Protein AF-A0A368X951-F1 (afdb_monomer_lite)

InterPro domains:
  IPR048567 Cyanobacterial TRADD-N associated 2, transmembrane domain [PF20712] (135-201)

Foldseek 3Di:
DDPVVVVLVVVLLVLLQVLLVPVVSLVVLLVVLVVLLVVLVVCCPPCVVVDDPVRVVVSVVSNVVSVSSNLSSQLNVDPDRDDPPLPLVVVLVVLVVVLVVLVVVLVPDDDDPLSNVLSVLVNVLSVLVNLLSVLVSLLSVLSSLLSVLLVQLVVLLVVLVVCVVVVHDVVSSVVSNVSSVVSNVSSVVSVVSNVVSVVVNVVSVVVSVVSVVVSVVSD

Radius of gyration: 24.67 Å; chains: 1; bounding box: 56×32×77 Å

Structure (mmCIF, N/CA/C/O backbone):
data_AF-A0A368X951-F1
#
_entry.id   AF-A0A368X951-F1
#
loop_
_atom_site.group_PDB
_atom_site.id
_atom_site.type_symbol
_atom_site.label_atom_id
_atom_site.label_alt_id
_atom_site.label_comp_id
_atom_site.label_asym_id
_atom_site.label_entity_id
_atom_site.label_seq_id
_atom_site.pdbx_PDB_ins_code
_atom_site.Cartn_x
_atom_site.Cartn_y
_atom_site.Cartn_z
_atom_site.occupancy
_atom_site.B_iso_or_equiv
_atom_site.auth_seq_id
_atom_site.auth_comp_id
_atom_site.auth_asym_id
_atom_site.auth_atom_id
_atom_site.pdbx_PDB_model_num
ATOM 1 N N . MET A 1 1 ? 12.706 14.375 9.434 1.00 54.00 1 MET A N 1
ATOM 2 C CA . MET A 1 1 ? 11.887 13.753 8.371 1.00 54.00 1 MET A CA 1
ATOM 3 C C . MET A 1 1 ? 11.692 14.808 7.288 1.00 54.00 1 MET A C 1
ATOM 5 O O . MET A 1 1 ? 11.388 15.937 7.643 1.00 54.00 1 MET A O 1
ATOM 9 N N . ASN A 1 2 ? 12.033 14.524 6.027 1.00 71.19 2 ASN A N 1
ATOM 10 C CA . ASN A 1 2 ? 12.186 15.552 4.984 1.00 71.19 2 ASN A CA 1
ATOM 11 C C . ASN A 1 2 ? 10.829 16.157 4.577 1.00 71.19 2 ASN A C 1
ATOM 13 O O . ASN A 1 2 ? 9.937 15.418 4.169 1.00 71.19 2 ASN A O 1
ATOM 17 N N . LEU A 1 3 ? 10.697 17.488 4.614 1.00 74.12 3 LEU A N 1
ATOM 18 C CA . LEU A 1 3 ? 9.472 18.232 4.254 1.00 74.12 3 LEU A CA 1
ATOM 19 C C . LEU A 1 3 ? 8.936 17.858 2.853 1.00 74.12 3 LEU A C 1
ATOM 21 O O . LEU A 1 3 ? 7.732 17.801 2.606 1.00 74.12 3 LEU A O 1
ATOM 25 N N . PHE A 1 4 ? 9.856 17.546 1.938 1.00 74.81 4 PHE A N 1
ATOM 26 C CA . PHE A 1 4 ? 9.564 17.103 0.576 1.00 74.81 4 PHE A CA 1
ATOM 27 C C . PHE A 1 4 ? 8.891 15.720 0.521 1.00 74.81 4 PHE A C 1
ATOM 29 O O . PHE A 1 4 ? 7.960 15.513 -0.252 1.00 74.81 4 PHE A O 1
ATOM 36 N N . TYR A 1 5 ? 9.311 14.788 1.381 1.00 77.50 5 TYR A N 1
ATOM 37 C CA . TYR A 1 5 ? 8.741 13.440 1.454 1.00 77.50 5 TYR A CA 1
ATOM 38 C C . TYR A 1 5 ? 7.299 13.464 1.972 1.00 77.50 5 TYR A C 1
ATOM 40 O O . TYR A 1 5 ? 6.424 12.834 1.380 1.00 77.50 5 TYR A O 1
ATOM 48 N N . GLU A 1 6 ? 7.027 14.247 3.021 1.00 79.19 6 GLU A N 1
ATOM 49 C CA . GLU A 1 6 ? 5.660 14.427 3.528 1.00 79.19 6 GLU A CA 1
ATOM 50 C C . GLU A 1 6 ? 4.745 15.093 2.493 1.00 79.19 6 GLU A C 1
ATOM 52 O O . GLU A 1 6 ? 3.580 14.720 2.373 1.00 79.19 6 GLU A O 1
ATOM 57 N N . SER A 1 7 ? 5.282 16.018 1.691 1.00 80.69 7 SER A N 1
ATOM 58 C CA . SER A 1 7 ? 4.526 16.689 0.629 1.00 80.69 7 SER A CA 1
ATOM 59 C C . SER A 1 7 ? 4.133 15.736 -0.508 1.00 80.69 7 SER A C 1
ATOM 61 O O . SER A 1 7 ? 2.980 15.746 -0.938 1.00 80.69 7 SER A O 1
ATOM 63 N N . ILE A 1 8 ? 5.056 14.882 -0.976 1.00 82.19 8 ILE A N 1
ATOM 64 C CA . ILE A 1 8 ? 4.773 13.877 -2.022 1.00 82.19 8 ILE A CA 1
ATOM 65 C C . ILE A 1 8 ? 3.729 12.878 -1.536 1.00 82.19 8 ILE A C 1
ATOM 67 O O . ILE A 1 8 ? 2.754 12.596 -2.234 1.00 82.19 8 ILE A O 1
ATOM 71 N N . LEU A 1 9 ? 3.922 12.357 -0.328 1.00 80.50 9 LEU A N 1
ATOM 72 C CA . LEU A 1 9 ? 2.984 11.430 0.275 1.00 80.50 9 LEU A CA 1
ATOM 73 C C . LEU A 1 9 ? 1.600 12.088 0.428 1.00 80.50 9 LEU A C 1
ATOM 75 O O . LEU A 1 9 ? 0.607 11.526 -0.036 1.00 80.50 9 LEU A O 1
ATOM 79 N N . GLY A 1 10 ? 1.518 13.303 0.977 1.00 81.81 10 GLY A N 1
ATOM 80 C CA . GLY A 1 10 ? 0.253 14.036 1.105 1.00 81.81 10 GLY A CA 1
ATOM 81 C C . GLY A 1 10 ? -0.473 14.241 -0.233 1.00 81.81 10 GLY A C 1
ATOM 82 O O . GLY A 1 10 ? -1.697 14.112 -0.304 1.00 81.81 10 GLY A O 1
ATOM 83 N N . LEU A 1 11 ? 0.271 14.480 -1.317 1.00 84.25 11 LEU A N 1
ATOM 84 C CA . LEU A 1 11 ? -0.263 14.535 -2.683 1.00 84.25 11 LEU A CA 1
ATOM 85 C C . LEU A 1 11 ? -0.853 13.193 -3.134 1.00 84.25 11 LEU A C 1
ATOM 87 O O . LEU A 1 11 ? -1.979 13.160 -3.637 1.00 84.25 11 LEU A O 1
ATOM 91 N N . ILE A 1 12 ? -0.125 12.091 -2.926 1.00 85.38 12 ILE A N 1
ATOM 92 C CA . ILE A 1 12 ? -0.581 10.734 -3.263 1.00 85.38 12 ILE A CA 1
ATOM 93 C C . ILE A 1 12 ? -1.875 10.402 -2.516 1.00 85.38 12 ILE A C 1
ATOM 95 O O . ILE A 1 12 ? -2.806 9.872 -3.125 1.00 85.38 12 ILE A O 1
ATOM 99 N N . GLU A 1 13 ? -1.950 10.739 -1.227 1.00 84.81 13 GLU A N 1
ATOM 100 C CA . GLU A 1 13 ? -3.132 10.543 -0.388 1.00 84.81 13 GLU A CA 1
ATOM 101 C C . GLU A 1 13 ? -4.340 11.325 -0.910 1.00 84.81 13 GLU A C 1
ATOM 103 O O . GLU A 1 13 ? -5.424 10.757 -1.080 1.00 84.81 13 GLU A O 1
ATOM 108 N N . LEU A 1 14 ? -4.162 12.616 -1.201 1.00 85.69 14 LEU A N 1
ATOM 109 C CA . LEU A 1 14 ? -5.234 13.473 -1.703 1.00 85.69 14 LEU A CA 1
ATOM 110 C C . LEU A 1 14 ? -5.774 12.940 -3.035 1.00 85.69 14 LEU A C 1
ATOM 112 O O . LEU A 1 14 ? -6.991 12.809 -3.209 1.00 85.69 14 LEU A O 1
ATOM 116 N N . LEU A 1 15 ? -4.878 12.579 -3.958 1.00 86.81 15 LEU A N 1
ATOM 117 C CA . LEU A 1 15 ? -5.240 12.004 -5.251 1.00 86.81 15 LEU A CA 1
ATOM 118 C C . LEU A 1 15 ? -5.953 10.659 -5.094 1.00 86.81 15 LEU A C 1
ATOM 120 O O . LEU A 1 15 ? -7.030 10.484 -5.665 1.00 86.81 15 LEU A O 1
ATOM 124 N N . ALA A 1 16 ? -5.419 9.741 -4.285 1.00 86.50 16 ALA A N 1
ATOM 125 C CA . ALA A 1 16 ? -6.021 8.430 -4.048 1.00 86.50 16 ALA A CA 1
ATOM 126 C C . ALA A 1 16 ? -7.437 8.557 -3.460 1.00 86.50 16 ALA A C 1
ATOM 128 O O . ALA A 1 16 ? -8.386 7.942 -3.952 1.00 86.50 16 ALA A O 1
ATOM 129 N N . ASN A 1 17 ? -7.620 9.429 -2.465 1.00 86.69 17 ASN A N 1
ATOM 130 C CA . ASN A 1 17 ? -8.923 9.664 -1.846 1.00 86.69 17 ASN A CA 1
ATOM 131 C C . ASN A 1 17 ? -9.918 10.346 -2.799 1.00 86.69 17 ASN A C 1
ATOM 133 O O . ASN A 1 17 ? -11.115 10.047 -2.760 1.00 86.69 17 ASN A O 1
ATOM 137 N N . LYS A 1 18 ? -9.452 11.228 -3.695 1.00 86.75 18 LYS A N 1
ATOM 138 C CA . LYS A 1 18 ? -10.294 11.829 -4.742 1.00 86.75 18 LYS A CA 1
ATOM 139 C C . LYS A 1 18 ? -10.708 10.794 -5.794 1.00 86.75 18 LYS A C 1
ATOM 141 O O . LYS A 1 18 ? -11.872 10.772 -6.192 1.00 86.75 18 LYS A O 1
ATOM 146 N N . LEU A 1 19 ? -9.789 9.917 -6.200 1.00 87.56 19 LEU A N 1
ATOM 147 C CA . LEU A 1 19 ? -10.030 8.839 -7.165 1.00 87.56 19 LEU A CA 1
ATOM 148 C C . LEU A 1 19 ? -10.997 7.785 -6.629 1.00 87.56 19 LEU A C 1
ATOM 150 O O . LEU A 1 19 ? -11.870 7.323 -7.365 1.00 87.56 19 LEU A O 1
ATOM 154 N N . ARG A 1 20 ? -10.899 7.458 -5.336 1.00 85.62 20 ARG A N 1
ATOM 155 C CA . ARG A 1 20 ? -11.771 6.485 -4.663 1.00 85.62 20 ARG A CA 1
ATOM 156 C C . ARG A 1 20 ? -13.257 6.826 -4.803 1.00 85.62 20 ARG A C 1
ATOM 158 O O . ARG A 1 20 ? -14.067 5.917 -4.951 1.00 85.62 20 ARG A O 1
ATOM 165 N N . LYS A 1 21 ? -13.619 8.116 -4.828 1.00 86.44 21 LYS A N 1
ATOM 166 C CA . LYS A 1 21 ? -15.017 8.567 -4.975 1.00 86.44 21 LYS A CA 1
ATOM 167 C C . LYS A 1 21 ? -15.649 8.163 -6.313 1.00 86.44 21 LYS A C 1
ATOM 169 O O . LYS A 1 21 ? -16.858 7.984 -6.372 1.00 86.44 21 LYS A O 1
ATOM 174 N N . ASN A 1 22 ? -14.854 8.003 -7.377 1.00 87.62 22 ASN A N 1
ATOM 175 C CA . ASN A 1 22 ? -15.348 7.774 -8.736 1.00 87.62 22 ASN A CA 1
ATOM 176 C C . ASN A 1 22 ? -14.705 6.536 -9.382 1.00 87.62 22 ASN A C 1
ATOM 178 O O . ASN A 1 22 ? -13.669 6.631 -10.042 1.00 87.62 22 ASN A O 1
ATOM 182 N N . LYS A 1 23 ? -15.376 5.377 -9.292 1.00 84.38 23 LYS A N 1
ATOM 183 C CA . LYS A 1 23 ? -14.884 4.084 -9.819 1.00 84.38 23 LYS A CA 1
ATOM 184 C C . LYS A 1 23 ? -14.460 4.135 -11.296 1.00 84.38 23 LYS A C 1
ATOM 186 O O . LYS A 1 23 ? -13.422 3.580 -11.645 1.00 84.38 23 LYS A O 1
ATOM 191 N N . LYS A 1 24 ? -15.235 4.811 -12.158 1.00 84.81 24 LYS A N 1
ATOM 192 C CA . LYS A 1 24 ? -14.915 4.954 -13.594 1.00 84.81 24 LYS A CA 1
ATOM 193 C C . LYS A 1 24 ? -13.633 5.762 -13.817 1.00 84.81 24 LYS A C 1
ATOM 195 O O . LYS A 1 24 ? -12.783 5.349 -14.594 1.00 84.81 24 LYS A O 1
ATOM 200 N N . VAL A 1 25 ? -13.482 6.875 -13.097 1.00 86.81 25 VAL A N 1
ATOM 201 C CA . VAL A 1 25 ? -12.311 7.761 -13.191 1.00 86.81 25 VAL A CA 1
ATOM 202 C C . VAL A 1 25 ? -11.056 7.052 -12.679 1.00 86.81 25 VAL A C 1
ATOM 204 O O . VAL A 1 25 ? -10.023 7.123 -13.332 1.00 86.81 25 VAL A O 1
ATOM 207 N N . ARG A 1 26 ? -11.159 6.291 -11.579 1.00 88.00 26 ARG A N 1
ATOM 208 C CA . ARG A 1 26 ? -10.064 5.457 -11.057 1.00 88.00 26 ARG A CA 1
ATOM 209 C C . ARG A 1 26 ? -9.554 4.460 -12.099 1.00 88.00 26 ARG A C 1
ATOM 211 O O . ARG A 1 26 ? -8.366 4.436 -12.398 1.00 88.00 26 ARG A O 1
ATOM 218 N N . ILE A 1 27 ? -10.454 3.661 -12.676 1.00 84.75 27 ILE A N 1
ATOM 219 C CA . ILE A 1 27 ? -10.082 2.652 -13.682 1.00 84.75 27 ILE A CA 1
ATOM 220 C C . ILE A 1 27 ? -9.518 3.323 -14.939 1.00 84.75 27 ILE A C 1
ATOM 222 O O . ILE A 1 27 ? -8.503 2.872 -15.459 1.00 84.75 27 ILE A O 1
ATOM 226 N N . SER A 1 28 ? -10.128 4.424 -15.392 1.00 85.50 28 SER A N 1
ATOM 227 C CA . SER A 1 28 ? -9.620 5.190 -16.533 1.00 85.50 28 SER A CA 1
ATOM 228 C C . SER A 1 28 ? -8.196 5.677 -16.285 1.00 85.50 28 SER A C 1
ATOM 230 O O . SER A 1 28 ? -7.344 5.478 -17.142 1.00 85.50 28 SER A O 1
ATOM 232 N N . ILE A 1 29 ? -7.928 6.261 -15.112 1.00 89.62 29 ILE A N 1
ATOM 233 C CA . ILE A 1 29 ? -6.600 6.774 -14.767 1.00 89.62 29 ILE A CA 1
ATOM 234 C C . ILE A 1 29 ? -5.577 5.648 -14.670 1.00 89.62 29 ILE A C 1
ATOM 236 O O . ILE A 1 29 ? -4.483 5.813 -15.194 1.00 89.62 29 ILE A O 1
ATOM 240 N N . LEU A 1 30 ? -5.948 4.500 -14.090 1.00 87.06 30 LEU A N 1
ATOM 241 C CA . LEU A 1 30 ? -5.081 3.321 -14.014 1.00 87.06 30 LEU A CA 1
ATOM 242 C C . LEU A 1 30 ? -4.638 2.856 -15.407 1.00 87.06 30 LEU A C 1
ATOM 244 O O . LEU A 1 30 ? -3.451 2.639 -15.641 1.00 87.06 30 LEU A O 1
ATOM 248 N N . LEU A 1 31 ? -5.587 2.735 -16.339 1.00 85.31 31 LEU A N 1
ATOM 249 C CA . LEU A 1 31 ? -5.284 2.318 -17.707 1.00 85.31 31 LEU A CA 1
ATOM 250 C C . LEU A 1 31 ? -4.421 3.358 -18.421 1.00 85.31 31 LEU A C 1
ATOM 252 O O . LEU A 1 31 ? -3.407 2.998 -19.013 1.00 85.31 31 LEU A O 1
ATOM 256 N N . THR A 1 32 ? -4.773 4.644 -18.324 1.00 87.50 32 THR A N 1
ATOM 257 C CA . THR A 1 32 ? -3.991 5.705 -18.971 1.00 87.50 32 THR A CA 1
ATOM 258 C C . THR A 1 32 ? -2.574 5.799 -18.416 1.00 87.50 32 THR A C 1
ATOM 260 O O . THR A 1 32 ? -1.643 5.939 -19.199 1.00 87.50 32 THR A O 1
ATOM 263 N N . SER A 1 33 ? -2.380 5.665 -17.097 1.00 88.19 33 SER A N 1
ATOM 264 C CA . SER A 1 33 ? -1.046 5.723 -16.491 1.00 88.19 33 SER A CA 1
ATOM 265 C C . SER A 1 33 ? -0.187 4.522 -16.880 1.00 88.19 33 SER A C 1
ATOM 267 O O . SER A 1 33 ? 0.991 4.699 -17.169 1.00 88.19 33 SER A O 1
ATOM 269 N N . SER A 1 34 ? -0.763 3.314 -16.948 1.00 84.44 34 SER A N 1
ATOM 270 C CA . SER A 1 34 ? -0.022 2.130 -17.409 1.00 84.44 34 SER A CA 1
ATOM 271 C C . SER A 1 34 ? 0.375 2.236 -18.881 1.00 84.44 34 SER A C 1
ATOM 273 O O . SER A 1 34 ? 1.493 1.877 -19.236 1.00 84.44 34 SER A O 1
ATOM 275 N N . ILE A 1 35 ? -0.520 2.748 -19.734 1.00 85.69 35 ILE A N 1
ATOM 276 C CA . ILE A 1 35 ? -0.232 2.954 -21.159 1.00 85.69 35 ILE A CA 1
ATOM 277 C C . ILE A 1 35 ? 0.880 3.993 -21.333 1.00 85.69 35 ILE A C 1
ATOM 279 O O . ILE A 1 35 ? 1.823 3.740 -22.076 1.00 85.69 35 ILE A O 1
ATOM 283 N N . LEU A 1 36 ? 0.799 5.128 -20.631 1.00 87.38 36 LEU A N 1
ATOM 284 C CA . LEU A 1 36 ? 1.823 6.175 -20.695 1.00 87.38 36 LEU A CA 1
ATOM 285 C C . LEU A 1 36 ? 3.195 5.655 -20.261 1.00 87.38 36 LEU A C 1
ATOM 287 O O . LEU A 1 36 ? 4.151 5.823 -21.005 1.00 87.38 36 LEU A O 1
ATOM 291 N N . LEU A 1 37 ? 3.280 4.934 -19.137 1.00 85.44 37 LEU A N 1
ATOM 292 C CA . LEU A 1 37 ? 4.546 4.342 -18.686 1.00 85.44 37 LEU A CA 1
ATOM 293 C C . LEU A 1 37 ? 5.133 3.359 -19.704 1.00 85.44 37 LEU A C 1
ATOM 295 O O . LEU A 1 37 ? 6.347 3.318 -19.894 1.00 85.44 37 LEU A O 1
ATOM 299 N N . PHE A 1 38 ? 4.282 2.577 -20.369 1.00 80.94 38 PHE A N 1
ATOM 300 C CA . PHE A 1 38 ? 4.723 1.649 -21.405 1.00 80.94 38 PHE A CA 1
ATOM 301 C C . PHE A 1 38 ? 5.259 2.383 -22.643 1.00 80.94 38 PHE A C 1
ATOM 303 O O . PHE A 1 38 ? 6.319 2.029 -23.155 1.00 80.94 38 PHE A O 1
ATOM 310 N N . PHE A 1 39 ? 4.569 3.432 -23.099 1.00 82.88 39 PHE A N 1
ATOM 311 C CA . PHE A 1 39 ? 5.038 4.262 -24.211 1.00 82.88 39 PHE A CA 1
ATOM 312 C C . PHE A 1 39 ? 6.320 5.026 -23.871 1.00 82.88 39 PHE A C 1
ATOM 314 O O . PHE A 1 39 ? 7.235 5.039 -24.690 1.00 82.88 39 PHE A O 1
ATOM 321 N N . ASP A 1 40 ? 6.420 5.604 -22.672 1.00 84.44 40 ASP A N 1
ATOM 322 C CA . ASP A 1 40 ? 7.625 6.297 -22.207 1.00 84.44 40 ASP A CA 1
ATOM 323 C C . ASP A 1 40 ? 8.830 5.348 -22.189 1.00 84.44 40 ASP A C 1
ATOM 325 O O . ASP A 1 40 ? 9.914 5.713 -22.648 1.00 84.44 40 ASP A O 1
ATOM 329 N N . ALA A 1 41 ? 8.635 4.107 -21.728 1.00 80.25 41 ALA A N 1
ATOM 330 C CA . ALA A 1 41 ? 9.671 3.080 -21.769 1.00 80.25 41 ALA A CA 1
ATOM 331 C C . ALA A 1 41 ? 10.116 2.779 -23.212 1.00 80.25 41 ALA A C 1
ATOM 333 O O . ALA A 1 41 ? 11.312 2.769 -23.493 1.00 80.25 41 ALA A O 1
ATOM 334 N N . ILE A 1 42 ? 9.172 2.601 -24.146 1.00 80.12 42 ILE A N 1
ATOM 335 C CA . ILE A 1 42 ? 9.469 2.364 -25.571 1.00 80.12 42 ILE A CA 1
ATOM 336 C C . ILE A 1 42 ? 10.244 3.535 -26.187 1.00 80.12 42 ILE A C 1
ATOM 338 O O . ILE A 1 42 ? 11.214 3.312 -26.911 1.00 80.12 42 ILE A O 1
ATOM 342 N N . ILE A 1 43 ? 9.833 4.777 -25.918 1.00 82.44 43 ILE A N 1
ATOM 343 C CA . ILE A 1 43 ? 10.487 5.972 -26.469 1.00 82.44 43 ILE A CA 1
ATOM 344 C C . ILE A 1 43 ? 11.927 6.062 -25.970 1.00 82.44 43 ILE A C 1
ATOM 346 O O . ILE A 1 43 ? 12.841 6.213 -26.782 1.00 82.44 43 ILE A O 1
ATOM 350 N N . LEU A 1 44 ? 12.133 5.919 -24.657 1.00 79.12 44 LEU A N 1
ATOM 351 C CA . LEU A 1 44 ? 13.470 5.922 -24.069 1.00 79.12 44 LEU A CA 1
ATOM 352 C C . LEU A 1 44 ? 14.349 4.802 -24.628 1.00 79.12 44 LEU A C 1
ATOM 354 O O . LEU A 1 44 ? 15.551 4.987 -24.710 1.00 79.12 44 LEU A O 1
ATOM 358 N N . PHE A 1 45 ? 13.779 3.674 -25.050 1.00 71.44 45 PHE A N 1
ATOM 359 C CA . PHE A 1 45 ? 14.536 2.576 -25.653 1.00 71.44 45 PHE A CA 1
ATOM 360 C C . PHE A 1 45 ? 15.003 2.858 -27.071 1.00 71.44 45 PHE A C 1
ATOM 362 O O . PHE A 1 45 ? 16.194 2.851 -27.357 1.00 71.44 45 PHE A O 1
ATOM 369 N N . PHE A 1 46 ? 14.045 3.064 -27.975 1.00 77.00 46 PHE A N 1
ATOM 370 C CA . PHE A 1 46 ? 14.313 3.089 -29.409 1.00 77.00 46 PHE A CA 1
ATOM 371 C C . PHE A 1 46 ? 15.013 4.371 -29.834 1.00 77.00 46 PHE A C 1
ATOM 373 O O . PHE A 1 46 ? 15.663 4.403 -30.878 1.00 77.00 46 PHE A O 1
ATOM 380 N N . TYR A 1 47 ? 14.866 5.429 -29.040 1.00 78.62 47 TYR A N 1
ATOM 381 C CA . TYR A 1 47 ? 15.363 6.744 -29.391 1.00 78.62 47 TYR A CA 1
ATOM 382 C C . TYR A 1 47 ? 16.440 7.258 -28.441 1.00 78.62 47 TYR A C 1
ATOM 384 O O . TYR A 1 47 ? 16.884 8.374 -28.675 1.00 78.62 47 TYR A O 1
ATOM 392 N N . ASN A 1 48 ? 16.914 6.484 -27.450 1.00 70.81 48 ASN A N 1
ATOM 393 C CA . ASN A 1 48 ? 17.883 6.960 -26.447 1.00 70.81 48 ASN A CA 1
ATOM 394 C C . ASN A 1 48 ? 19.051 7.748 -27.063 1.00 70.81 48 ASN A C 1
ATOM 396 O O . ASN A 1 48 ? 19.298 8.889 -26.689 1.00 70.81 48 ASN A O 1
ATOM 400 N N . ASP A 1 49 ? 19.695 7.166 -28.078 1.00 73.19 49 ASP A N 1
ATOM 401 C CA . ASP A 1 49 ? 20.877 7.738 -28.737 1.00 73.19 49 ASP A CA 1
ATOM 402 C C . ASP A 1 49 ? 20.555 8.950 -29.631 1.00 73.19 49 ASP A C 1
ATOM 404 O O . ASP A 1 49 ? 21.438 9.727 -29.986 1.00 73.19 49 ASP A O 1
ATOM 408 N N . ASN A 1 50 ? 19.284 9.120 -30.005 1.00 77.31 50 ASN A N 1
ATOM 409 C CA . ASN A 1 50 ? 18.792 10.195 -30.869 1.00 77.31 50 ASN A CA 1
ATOM 410 C C . ASN A 1 50 ? 18.068 11.311 -30.095 1.00 77.31 50 ASN A C 1
ATOM 412 O O . ASN A 1 50 ? 17.669 12.314 -30.698 1.00 77.31 50 ASN A O 1
ATOM 416 N N . LEU A 1 51 ? 17.860 11.148 -28.785 1.00 77.75 51 LEU A N 1
ATOM 417 C CA . LEU A 1 51 ? 17.180 12.130 -27.948 1.00 77.75 51 LEU A CA 1
ATOM 418 C C . LEU A 1 51 ? 18.156 13.218 -27.500 1.00 77.75 51 LEU A C 1
ATOM 420 O O . LEU A 1 51 ? 19.251 12.955 -27.015 1.00 77.75 51 LEU A O 1
ATOM 424 N N . LYS A 1 52 ? 17.726 14.474 -27.618 1.00 86.94 52 LYS A N 1
ATOM 425 C CA . LYS A 1 52 ? 18.444 15.608 -27.023 1.00 86.94 52 LYS A CA 1
ATOM 426 C C . LYS A 1 52 ? 18.205 15.644 -25.512 1.00 86.94 52 LYS A C 1
ATOM 428 O O . LYS A 1 52 ? 17.120 15.279 -25.058 1.00 86.94 52 LYS A O 1
ATOM 433 N N . ASP A 1 53 ? 19.141 16.215 -24.756 1.00 80.12 53 ASP A N 1
ATOM 434 C CA . ASP A 1 53 ? 19.089 16.282 -23.283 1.00 80.12 53 ASP A CA 1
ATOM 435 C C . ASP A 1 53 ? 17.747 16.790 -22.724 1.00 80.12 53 ASP A C 1
ATOM 437 O O . ASP A 1 53 ? 17.206 16.238 -21.766 1.00 80.12 53 ASP A O 1
ATOM 441 N N . TYR A 1 54 ? 17.151 17.813 -23.349 1.00 80.81 54 TYR A N 1
ATOM 442 C CA . TYR A 1 54 ? 15.859 18.348 -22.904 1.00 80.81 54 TYR A CA 1
ATOM 443 C C . TYR A 1 54 ? 14.687 17.381 -23.143 1.00 80.81 54 TYR A C 1
ATOM 445 O O . TYR A 1 54 ? 13.726 17.391 -22.378 1.00 80.81 54 TYR A O 1
ATOM 453 N N . GLN A 1 55 ? 14.740 16.543 -24.184 1.00 80.81 55 GLN A N 1
ATOM 454 C CA . GLN A 1 55 ? 13.700 15.548 -24.474 1.00 80.81 55 GLN A CA 1
ATOM 455 C C . GLN A 1 55 ? 13.768 14.396 -23.475 1.00 80.81 55 GLN A C 1
ATOM 457 O O . GLN A 1 55 ? 12.733 13.941 -22.990 1.00 80.81 55 GLN A O 1
ATOM 462 N N . LEU A 1 56 ? 14.985 13.987 -23.111 1.00 75.75 56 LEU A N 1
ATOM 463 C CA . LEU A 1 56 ? 15.227 12.996 -22.070 1.00 75.75 56 LEU A CA 1
ATOM 464 C C . LEU A 1 56 ? 14.693 13.491 -20.715 1.00 75.75 56 LEU A C 1
ATOM 466 O O . LEU A 1 56 ? 13.954 12.770 -20.044 1.00 75.75 56 LEU A O 1
ATOM 470 N N . ALA A 1 57 ? 14.966 14.749 -20.351 1.00 79.25 57 ALA A N 1
ATOM 471 C CA . ALA A 1 57 ? 14.442 15.352 -19.123 1.00 79.25 57 ALA A CA 1
ATOM 472 C C . ALA A 1 57 ? 12.900 15.379 -19.077 1.00 79.25 57 ALA A C 1
ATOM 474 O O . ALA A 1 57 ? 12.305 15.075 -18.040 1.00 79.25 57 ALA A O 1
ATOM 475 N N . ILE A 1 58 ? 12.244 15.695 -20.201 1.00 83.31 58 ILE A N 1
ATOM 476 C CA . ILE A 1 58 ? 10.778 15.658 -20.312 1.00 83.31 58 ILE A CA 1
ATOM 477 C C . ILE A 1 58 ? 10.255 14.229 -20.123 1.00 83.31 58 ILE A C 1
ATOM 479 O O . ILE A 1 58 ? 9.319 14.037 -19.351 1.00 83.31 58 ILE A O 1
ATOM 483 N N . CYS A 1 59 ? 10.870 13.228 -20.762 1.00 80.88 59 CYS A N 1
ATOM 484 C CA . CYS A 1 59 ? 10.452 11.827 -20.627 1.00 80.88 59 CYS A CA 1
ATOM 485 C C . CYS A 1 59 ? 10.541 11.346 -19.173 1.00 80.88 59 CYS A C 1
ATOM 487 O O . CYS A 1 59 ? 9.598 10.749 -18.663 1.00 80.88 59 CYS A O 1
ATOM 489 N N . ILE A 1 60 ? 11.629 11.672 -18.464 1.00 80.81 60 ILE A N 1
ATOM 490 C CA . ILE A 1 60 ? 11.775 11.329 -17.041 1.00 80.81 60 ILE A CA 1
ATOM 491 C C . ILE A 1 60 ? 10.678 11.994 -16.198 1.00 80.81 60 ILE A C 1
ATOM 493 O O . ILE A 1 60 ? 10.101 11.360 -15.314 1.00 80.81 60 ILE A O 1
ATOM 497 N N . PHE A 1 61 ? 10.354 13.260 -16.467 1.00 84.62 61 PHE A N 1
ATOM 498 C CA . PHE A 1 61 ? 9.301 13.965 -15.738 1.00 84.62 61 PHE A CA 1
ATOM 499 C C . PHE A 1 61 ? 7.907 13.358 -15.986 1.00 84.62 61 PHE A C 1
ATOM 501 O O . PHE A 1 61 ? 7.138 13.151 -15.041 1.00 84.62 61 PHE A O 1
ATOM 508 N N . VAL A 1 62 ? 7.580 13.023 -17.238 1.00 85.94 62 VAL A N 1
ATOM 509 C CA . VAL A 1 62 ? 6.315 12.354 -17.597 1.00 85.94 62 VAL A CA 1
ATOM 510 C C . VAL A 1 62 ? 6.239 10.957 -16.972 1.00 85.94 62 VAL A C 1
ATOM 512 O O . VAL A 1 62 ? 5.205 10.599 -16.405 1.00 85.94 62 VAL A O 1
ATOM 515 N N . MET A 1 63 ? 7.350 10.221 -16.940 1.00 84.44 63 MET A N 1
ATOM 516 C CA . MET A 1 63 ? 7.422 8.911 -16.298 1.00 84.44 63 MET A CA 1
ATOM 517 C C . MET A 1 63 ? 7.181 9.008 -14.783 1.00 84.44 63 MET A C 1
ATOM 519 O O . MET A 1 63 ? 6.366 8.264 -14.236 1.00 84.44 63 MET A O 1
ATOM 523 N N . LEU A 1 64 ? 7.814 9.967 -14.096 1.00 84.88 64 LEU A N 1
ATOM 524 C CA . LEU A 1 64 ? 7.610 10.190 -12.658 1.00 84.88 64 LEU A CA 1
ATOM 525 C C . LEU A 1 64 ? 6.161 10.571 -12.329 1.00 84.88 64 LEU A C 1
ATOM 527 O O . LEU A 1 64 ? 5.577 10.045 -11.380 1.00 84.88 64 LEU A O 1
ATOM 531 N N . THR A 1 65 ? 5.556 11.464 -13.114 1.00 85.12 65 THR A N 1
ATOM 532 C CA . THR A 1 65 ? 4.157 11.875 -12.903 1.00 85.12 65 THR A CA 1
ATOM 533 C C . THR A 1 65 ? 3.176 10.734 -13.179 1.00 85.12 65 THR A C 1
ATOM 535 O O . THR A 1 65 ? 2.258 10.511 -12.385 1.00 85.12 65 THR A O 1
ATOM 538 N N . SER A 1 66 ? 3.402 9.954 -14.238 1.00 86.94 66 SER A N 1
ATOM 539 C CA . SER A 1 66 ? 2.605 8.766 -14.566 1.00 86.94 66 SER A CA 1
ATOM 540 C C . SER A 1 66 ? 2.724 7.686 -13.492 1.00 86.94 66 SER A C 1
ATOM 542 O O . SER A 1 66 ? 1.724 7.065 -13.127 1.00 86.94 66 SER A O 1
ATOM 544 N N . PHE A 1 67 ? 3.915 7.514 -12.915 1.00 86.00 67 PHE A N 1
ATOM 545 C CA . PHE A 1 67 ? 4.147 6.594 -11.807 1.00 86.00 67 PHE A CA 1
ATOM 546 C C . PHE A 1 67 ? 3.384 7.001 -10.539 1.00 86.00 67 PHE A C 1
ATOM 548 O O . PHE A 1 67 ? 2.719 6.167 -9.921 1.00 86.00 67 PHE A O 1
ATOM 555 N N . ILE A 1 68 ? 3.399 8.291 -10.184 1.00 87.12 68 ILE A N 1
ATOM 556 C CA . ILE A 1 68 ? 2.619 8.822 -9.054 1.00 87.12 68 ILE A CA 1
ATOM 557 C C . ILE A 1 68 ? 1.117 8.571 -9.267 1.00 87.12 68 ILE A C 1
ATOM 559 O O . ILE A 1 68 ? 0.436 8.109 -8.350 1.00 87.12 68 ILE A O 1
ATOM 563 N N . LEU A 1 69 ? 0.597 8.824 -10.473 1.00 88.25 69 LEU A N 1
ATOM 564 C CA . LEU A 1 69 ? -0.815 8.589 -10.802 1.00 88.25 69 LEU A CA 1
ATOM 565 C C . LEU A 1 69 ? -1.198 7.107 -10.732 1.00 88.25 69 LEU A C 1
ATOM 567 O O . LEU A 1 69 ? -2.271 6.783 -10.212 1.00 88.25 69 LEU A O 1
ATOM 571 N N . LEU A 1 70 ? -0.326 6.216 -11.209 1.00 88.31 70 LEU A N 1
ATOM 572 C CA . LEU A 1 70 ? -0.521 4.771 -11.120 1.00 88.31 70 LEU A CA 1
ATOM 573 C C . LEU A 1 70 ? -0.614 4.329 -9.656 1.00 88.31 70 LEU A C 1
ATOM 575 O O . LEU A 1 70 ? -1.571 3.651 -9.274 1.00 88.31 70 LEU A O 1
ATOM 579 N N . LEU A 1 71 ? 0.324 4.781 -8.820 1.00 84.62 71 LEU A N 1
ATOM 580 C CA . LEU A 1 71 ? 0.358 4.436 -7.402 1.00 84.62 71 LEU A CA 1
ATOM 581 C C . LEU A 1 71 ? -0.880 4.968 -6.662 1.00 84.62 71 LEU A C 1
ATOM 583 O O . LEU A 1 71 ? -1.536 4.221 -5.936 1.00 84.62 71 LEU A O 1
ATOM 587 N N . SER A 1 72 ? -1.270 6.225 -6.899 1.00 84.62 72 SER A N 1
ATOM 588 C CA . SER A 1 72 ? -2.499 6.804 -6.340 1.00 84.62 72 SER A CA 1
ATOM 589 C C . SER A 1 72 ? -3.760 6.061 -6.787 1.00 84.62 72 SER A C 1
ATOM 591 O O . SER A 1 72 ? -4.680 5.878 -5.988 1.00 84.62 72 SER A O 1
ATOM 593 N N . SER A 1 73 ? -3.823 5.621 -8.046 1.00 87.38 73 SER A N 1
ATOM 594 C CA . SER A 1 73 ? -4.977 4.886 -8.568 1.00 87.38 73 SER A CA 1
ATOM 595 C C . SER A 1 73 ? -5.103 3.487 -7.967 1.00 87.38 73 SER A C 1
ATOM 597 O O . SER A 1 73 ? -6.207 3.071 -7.612 1.00 87.38 73 SER A O 1
ATOM 599 N N . LEU A 1 74 ? -3.981 2.787 -7.781 1.00 86.19 74 LEU A N 1
ATOM 600 C CA . LEU A 1 74 ? -3.949 1.490 -7.106 1.00 86.19 74 LEU A CA 1
ATOM 601 C C . LEU A 1 74 ? -4.336 1.613 -5.631 1.00 86.19 74 LEU A C 1
ATOM 603 O O . LEU A 1 74 ? -5.193 0.870 -5.154 1.00 86.19 74 LEU A O 1
ATOM 607 N N . LEU A 1 75 ? -3.797 2.609 -4.923 1.00 84.62 75 LEU A N 1
ATOM 608 C CA . LEU A 1 75 ? -4.168 2.874 -3.531 1.00 84.62 75 LEU A CA 1
ATOM 609 C C . LEU A 1 75 ? -5.655 3.236 -3.376 1.00 84.62 75 LEU A C 1
ATOM 611 O O . LEU A 1 75 ? -6.274 2.901 -2.367 1.00 84.62 75 LEU A O 1
ATOM 615 N N . ALA A 1 76 ? -6.266 3.846 -4.394 1.00 86.75 76 ALA A N 1
ATOM 616 C CA . ALA A 1 76 ? -7.694 4.156 -4.416 1.00 86.75 76 ALA A CA 1
ATOM 617 C C . ALA A 1 76 ? -8.614 2.919 -4.493 1.00 86.75 76 ALA A C 1
ATOM 619 O O . ALA A 1 76 ? -9.839 3.076 -4.440 1.00 86.75 76 ALA A O 1
ATOM 620 N N . PHE A 1 77 ? -8.075 1.702 -4.649 1.00 84.56 77 PHE A N 1
ATOM 621 C CA . PHE A 1 77 ? -8.836 0.455 -4.492 1.00 84.56 77 PHE A CA 1
ATOM 622 C C . PHE A 1 77 ? -9.016 0.027 -3.032 1.00 84.56 77 PHE A C 1
ATOM 624 O O . PHE A 1 77 ? -9.852 -0.836 -2.783 1.00 84.56 77 PHE A O 1
ATOM 631 N N . SER A 1 78 ? -8.312 0.658 -2.086 1.00 81.75 78 SER A N 1
ATOM 632 C CA . SER A 1 78 ? -8.514 0.442 -0.651 1.00 81.75 78 SER A CA 1
ATOM 633 C C . SER A 1 78 ? -9.975 0.676 -0.245 1.00 81.75 78 SER A C 1
ATOM 635 O O . SER A 1 78 ? -10.595 1.675 -0.634 1.00 81.75 78 SER A O 1
ATOM 637 N N . GLU A 1 79 ? -10.512 -0.226 0.578 1.00 73.62 79 GLU A N 1
ATOM 638 C CA . GLU A 1 79 ? -11.842 -0.080 1.182 1.00 73.62 79 GLU A CA 1
ATOM 639 C C . GLU A 1 79 ? -11.910 1.111 2.140 1.00 73.62 79 GLU A C 1
ATOM 641 O O . GLU A 1 79 ? -12.930 1.794 2.176 1.00 73.62 79 GLU A O 1
ATOM 646 N N . ASP A 1 80 ? -10.816 1.420 2.838 1.00 74.00 80 ASP A N 1
ATOM 647 C CA . ASP A 1 80 ? -10.683 2.560 3.748 1.00 74.00 80 ASP A CA 1
ATOM 648 C C . ASP A 1 80 ? -9.987 3.761 3.084 1.00 74.00 80 ASP A C 1
ATOM 650 O O . ASP A 1 80 ? -9.182 3.578 2.163 1.00 74.00 80 ASP A O 1
ATOM 654 N N . PRO A 1 81 ? -10.242 5.005 3.546 1.00 75.75 81 PRO A N 1
ATOM 655 C CA . PRO A 1 81 ? -9.505 6.172 3.071 1.00 75.75 81 PRO A CA 1
ATOM 656 C C . PRO A 1 81 ? -8.021 6.020 3.396 1.00 75.75 81 PRO A C 1
ATOM 658 O O . PRO A 1 81 ? -7.649 5.642 4.511 1.00 75.75 81 PRO A O 1
ATOM 661 N N . VAL A 1 82 ? -7.176 6.333 2.421 1.00 74.19 82 VAL A N 1
ATOM 662 C CA . VAL A 1 82 ? -5.723 6.364 2.593 1.00 74.19 82 VAL A CA 1
ATOM 663 C C . VAL A 1 82 ? -5.404 7.548 3.509 1.00 74.19 82 VAL A C 1
ATOM 665 O O . VAL A 1 82 ? -5.938 8.628 3.296 1.00 74.19 82 VAL A O 1
ATOM 668 N N . SER A 1 83 ? -4.590 7.353 4.548 1.00 71.88 83 SER A N 1
ATOM 669 C CA . SER A 1 83 ? -4.029 8.440 5.364 1.00 71.88 83 SER A CA 1
ATOM 670 C C . SER A 1 83 ? -2.634 8.128 5.893 1.00 71.88 83 SER A C 1
ATOM 672 O O . SER A 1 83 ? -2.413 7.145 6.593 1.00 71.88 83 SER A O 1
ATOM 674 N N . ILE A 1 84 ? -1.657 8.961 5.586 1.00 63.56 84 ILE A N 1
ATOM 675 C CA . ILE A 1 84 ? -0.257 8.665 5.924 1.00 63.56 84 ILE A CA 1
ATOM 676 C C . ILE A 1 84 ? 0.007 8.766 7.421 1.00 63.56 84 ILE A C 1
ATOM 678 O O . ILE A 1 84 ? 0.775 7.987 7.984 1.00 63.56 84 ILE A O 1
ATOM 682 N N . LYS A 1 85 ? -0.674 9.694 8.090 1.00 65.25 85 LYS A N 1
ATOM 683 C CA . LYS A 1 85 ? -0.649 9.789 9.546 1.00 65.25 85 LYS A CA 1
ATOM 684 C C . LYS A 1 85 ? -1.410 8.596 10.107 1.00 65.25 85 LYS A C 1
ATOM 686 O O . LYS A 1 85 ? -2.566 8.443 9.734 1.00 65.25 85 LYS A O 1
ATOM 691 N N . ASN A 1 86 ? -0.783 7.773 10.953 1.00 64.88 86 ASN A N 1
ATOM 692 C CA . ASN A 1 86 ? -1.403 6.600 11.577 1.00 64.88 86 ASN A CA 1
ATOM 693 C C . ASN A 1 86 ? -2.373 7.070 12.683 1.00 64.88 86 ASN A C 1
ATOM 695 O O . ASN A 1 86 ? -1.946 7.249 13.825 1.00 64.88 86 ASN A O 1
ATOM 699 N N . PRO A 1 87 ? -3.662 7.324 12.379 1.00 69.31 87 PRO A N 1
ATOM 700 C CA . PRO A 1 87 ? -4.567 7.946 13.348 1.00 69.31 87 PRO A CA 1
ATOM 701 C C . PRO A 1 87 ? -4.913 6.970 14.484 1.00 69.31 87 PRO A C 1
ATOM 703 O O . PRO A 1 87 ? -5.275 7.382 15.583 1.00 69.31 87 PRO A O 1
ATOM 706 N N . PHE A 1 88 ? -4.716 5.676 14.223 1.00 79.88 88 PHE A N 1
ATOM 707 C CA . PHE A 1 88 ? -5.016 4.575 15.118 1.00 79.88 88 PHE A CA 1
ATOM 708 C C . PHE A 1 88 ? -4.063 4.484 16.305 1.00 79.88 88 PHE A C 1
ATOM 710 O O . PHE A 1 88 ? -4.442 3.897 17.300 1.00 79.88 88 PHE A O 1
ATOM 717 N N . GLU A 1 89 ? -2.849 5.043 16.255 1.00 80.25 89 GLU A N 1
ATOM 718 C CA . GLU A 1 89 ? -1.930 4.959 17.405 1.00 80.25 89 GLU A CA 1
ATOM 719 C C . GLU A 1 89 ? -2.438 5.751 18.611 1.00 80.25 89 GLU A C 1
ATOM 721 O O . GLU A 1 89 ? -2.357 5.280 19.744 1.00 80.25 89 GLU A O 1
ATOM 726 N N . ILE A 1 90 ? -2.992 6.941 18.366 1.00 83.31 90 ILE A N 1
ATOM 727 C CA . ILE A 1 90 ? -3.554 7.787 19.424 1.00 83.31 90 ILE A CA 1
ATOM 728 C C . ILE A 1 90 ? -4.826 7.141 19.978 1.00 83.31 90 ILE A C 1
ATOM 730 O O . ILE A 1 90 ? -4.993 7.055 21.193 1.00 83.31 90 ILE A O 1
ATOM 734 N N . GLU A 1 91 ? -5.698 6.665 19.088 1.00 87.62 91 GLU A N 1
A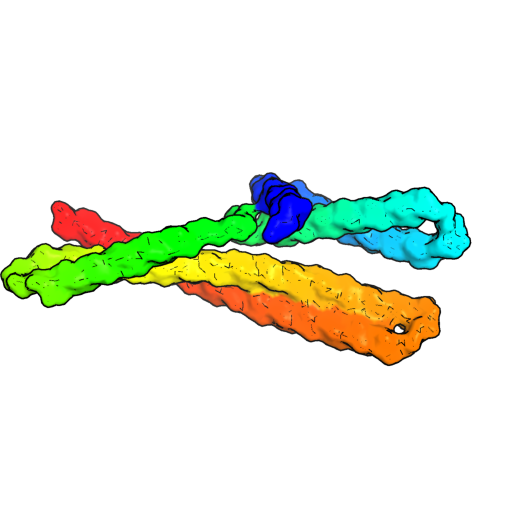TOM 735 C CA . GLU A 1 91 ? -6.932 5.969 19.456 1.00 87.62 91 GLU A CA 1
ATOM 736 C C . GLU A 1 91 ? -6.639 4.691 20.249 1.00 87.62 91 GLU A C 1
ATOM 738 O O . GLU A 1 91 ? -7.215 4.485 21.312 1.00 87.62 91 GLU A O 1
ATOM 743 N N . LEU A 1 92 ? -5.679 3.885 19.794 1.00 89.69 92 LEU A N 1
ATOM 744 C CA . LEU A 1 92 ? -5.277 2.653 20.459 1.00 89.69 92 LEU A CA 1
ATOM 745 C C . LEU A 1 92 ? -4.700 2.938 21.844 1.00 89.69 92 LEU A C 1
ATOM 747 O O . LEU A 1 92 ? -5.120 2.318 22.809 1.00 89.69 92 LEU A O 1
ATOM 751 N N . LYS A 1 93 ? -3.814 3.934 21.971 1.00 89.88 93 LYS A N 1
ATOM 752 C CA . LYS A 1 93 ? -3.265 4.333 23.274 1.00 89.88 93 LYS A CA 1
ATOM 753 C C . LYS A 1 93 ? -4.360 4.780 24.246 1.00 89.88 93 LYS A C 1
ATOM 755 O O . LYS A 1 93 ? -4.272 4.483 25.434 1.00 89.88 93 LYS A O 1
ATOM 760 N N . LYS A 1 94 ? -5.382 5.486 23.750 1.00 91.88 94 LYS A N 1
ATOM 761 C CA . LYS A 1 94 ? -6.545 5.877 24.552 1.00 91.88 94 LYS A CA 1
ATOM 762 C C . LYS A 1 94 ? -7.349 4.650 24.994 1.00 91.88 94 LYS A C 1
ATOM 764 O O . LYS A 1 94 ? -7.637 4.535 26.180 1.00 91.88 94 LYS A O 1
ATOM 769 N N . LEU A 1 95 ? -7.663 3.737 24.072 1.00 93.19 95 LEU A N 1
ATOM 770 C CA . LEU A 1 95 ? -8.405 2.507 24.368 1.00 93.19 95 LEU A CA 1
ATOM 771 C C . LEU A 1 95 ? -7.669 1.636 25.390 1.00 93.19 95 LEU A C 1
ATOM 773 O O . LEU A 1 95 ? -8.279 1.207 26.363 1.00 93.19 95 LEU A O 1
ATOM 777 N N . SER A 1 96 ? -6.357 1.444 25.229 1.00 91.25 96 SER A N 1
ATOM 778 C CA . SER A 1 96 ? -5.549 0.672 26.176 1.00 91.25 96 SER A CA 1
ATOM 779 C C . SER A 1 96 ? -5.514 1.317 27.570 1.00 91.25 96 SER A C 1
ATOM 781 O O . SER A 1 96 ? -5.593 0.604 28.566 1.00 91.25 96 SER A O 1
ATOM 783 N N . ALA A 1 97 ? -5.446 2.652 27.668 1.00 92.88 97 ALA A N 1
ATOM 784 C CA . ALA A 1 97 ? -5.505 3.350 28.956 1.00 92.88 97 ALA A CA 1
ATOM 785 C C . ALA A 1 97 ? -6.879 3.196 29.635 1.00 92.88 97 ALA A C 1
ATOM 787 O O . ALA A 1 97 ? -6.959 2.860 30.814 1.00 92.88 97 ALA A O 1
ATOM 788 N N . GLU A 1 98 ? -7.963 3.368 28.876 1.00 93.25 98 GLU A N 1
ATOM 789 C CA . GLU A 1 98 ? -9.336 3.175 29.358 1.00 93.25 98 GLU A CA 1
ATOM 790 C C . GLU A 1 98 ? -9.574 1.730 29.830 1.00 93.25 98 GLU A C 1
ATOM 792 O O . GLU A 1 98 ? -10.173 1.498 30.879 1.00 93.25 98 GLU A O 1
ATOM 797 N N . ARG A 1 99 ? -9.024 0.744 29.112 1.00 93.38 99 ARG A N 1
ATOM 798 C CA . ARG A 1 99 ? -9.060 -0.669 29.500 1.00 93.38 99 ARG A CA 1
ATOM 799 C C . ARG A 1 99 ? -8.423 -0.918 30.865 1.00 93.38 99 ARG A C 1
ATOM 801 O O . ARG A 1 99 ? -8.956 -1.704 31.646 1.00 93.38 99 ARG A O 1
ATOM 808 N N . GLU A 1 100 ? -7.277 -0.299 31.147 1.00 92.31 100 GLU A N 1
ATOM 809 C CA . GLU A 1 100 ? -6.600 -0.435 32.442 1.00 92.31 100 GLU A CA 1
ATOM 810 C C . GLU A 1 100 ? -7.431 0.161 33.584 1.00 92.31 100 GLU A C 1
ATOM 812 O O . GLU A 1 100 ? -7.481 -0.413 34.672 1.00 92.31 100 GLU A O 1
ATOM 817 N N . GLU A 1 101 ? -8.111 1.283 33.342 1.00 91.00 101 GLU A N 1
ATOM 818 C CA . GLU A 1 101 ? -9.027 1.889 34.311 1.00 91.00 101 GLU A CA 1
ATOM 819 C C . GLU A 1 101 ? -10.253 1.007 34.568 1.00 91.00 101 GLU A C 1
ATOM 821 O O . GLU A 1 101 ? -10.595 0.755 35.725 1.00 91.00 101 GLU A O 1
ATOM 826 N N . LEU A 1 102 ? -10.887 0.489 33.512 1.00 89.62 102 LEU A N 1
ATOM 827 C CA . LEU A 1 102 ? -12.031 -0.422 33.617 1.00 89.62 102 LEU A CA 1
ATOM 828 C C . LEU A 1 102 ? -11.658 -1.714 34.339 1.00 89.62 102 LEU A C 1
ATOM 830 O O . LEU A 1 102 ? -12.399 -2.175 35.203 1.00 89.62 102 LEU A O 1
ATOM 834 N N . LYS A 1 103 ? -10.479 -2.267 34.042 1.00 89.31 103 LYS A N 1
ATOM 835 C CA . LYS A 1 103 ? -9.981 -3.465 34.715 1.00 89.31 103 LYS A CA 1
ATOM 836 C C . LYS A 1 103 ? -9.822 -3.238 36.219 1.00 89.31 103 LYS A C 1
ATOM 838 O O . LYS A 1 103 ? -10.276 -4.066 36.996 1.00 89.31 103 LYS A O 1
ATOM 843 N N . LYS A 1 104 ? -9.270 -2.090 36.633 1.00 89.12 104 LYS A N 1
ATOM 844 C CA . LYS A 1 104 ? -9.204 -1.725 38.056 1.00 89.12 104 LYS A CA 1
ATOM 845 C C . LYS A 1 104 ? -10.602 -1.659 38.674 1.00 89.12 104 LYS A C 1
ATOM 847 O O . LYS A 1 104 ? -10.802 -2.222 39.737 1.00 89.12 104 LYS A O 1
ATOM 852 N N . LYS A 1 105 ? -11.579 -1.017 38.023 1.00 86.31 105 LYS A N 1
ATOM 853 C CA . LYS A 1 105 ? -12.954 -0.937 38.557 1.00 86.31 105 LYS A CA 1
ATOM 854 C C . LYS A 1 105 ? -13.571 -2.319 38.790 1.00 86.31 105 LYS A C 1
ATOM 856 O O . LYS A 1 105 ? -14.134 -2.541 39.853 1.00 86.31 105 LYS A O 1
ATOM 861 N N . VAL A 1 106 ? -13.397 -3.242 37.843 1.00 85.12 106 VAL A N 1
ATOM 862 C CA . VAL A 1 106 ? -13.854 -4.637 37.974 1.00 85.12 106 VAL A CA 1
ATOM 863 C C . VAL A 1 106 ? -13.125 -5.365 39.111 1.00 85.12 106 VAL A C 1
ATOM 865 O O . VAL A 1 106 ? -13.764 -6.061 39.890 1.00 85.12 106 VAL A O 1
ATOM 868 N N . ASP A 1 107 ? -11.807 -5.177 39.241 1.00 83.00 107 ASP A N 1
ATOM 869 C CA . ASP A 1 107 ? -10.995 -5.832 40.278 1.00 83.00 107 ASP A CA 1
ATOM 870 C C . ASP A 1 107 ? -11.264 -5.278 41.704 1.00 83.00 107 ASP A C 1
ATOM 872 O O . ASP A 1 107 ? -11.000 -5.972 42.684 1.00 83.00 107 ASP A O 1
ATOM 876 N N . TYR A 1 108 ? -11.765 -4.038 41.840 1.00 73.81 108 TYR A N 1
ATOM 877 C CA . TYR A 1 108 ? -12.055 -3.375 43.128 1.00 73.81 108 TYR A CA 1
ATOM 878 C C . TYR A 1 108 ? -13.532 -3.457 43.573 1.00 73.81 108 TYR A C 1
ATOM 880 O O . TYR A 1 108 ? -13.801 -3.313 44.768 1.00 73.81 108 TYR A O 1
ATOM 888 N N . GLU A 1 109 ? -14.497 -3.646 42.665 1.00 68.56 109 GLU A N 1
ATOM 889 C CA . GLU A 1 109 ? -15.926 -3.746 43.008 1.00 68.56 109 GLU A CA 1
ATOM 890 C C . GLU A 1 109 ? -16.304 -5.141 43.532 1.00 68.56 109 GLU A C 1
ATOM 892 O O . GLU A 1 109 ? -16.812 -6.002 42.813 1.00 68.56 109 GLU A O 1
ATOM 897 N N . ASP A 1 110 ? -16.118 -5.337 44.835 1.00 58.62 110 ASP A N 1
ATOM 898 C CA . ASP A 1 110 ? -16.683 -6.462 45.574 1.00 58.62 110 ASP A CA 1
ATOM 899 C C . ASP A 1 110 ? -18.074 -6.053 46.107 1.00 58.62 110 ASP A C 1
ATOM 901 O O . ASP A 1 110 ? -18.178 -5.080 46.854 1.00 58.62 110 ASP A O 1
ATOM 905 N N . SER A 1 111 ? -19.135 -6.788 45.731 1.00 55.25 111 SER A N 1
ATOM 906 C CA . SER A 1 111 ? -20.496 -6.845 46.336 1.00 55.25 111 SER A CA 1
ATOM 907 C C . SER A 1 111 ? -21.733 -6.180 45.687 1.00 55.25 111 SER A C 1
ATOM 909 O O . SER A 1 111 ? -22.834 -6.509 46.130 1.00 55.25 111 SER A O 1
ATOM 911 N N . ASN A 1 112 ? -21.656 -5.375 44.614 1.00 58.78 112 ASN A N 1
ATOM 912 C CA . ASN A 1 112 ? -22.872 -4.906 43.904 1.00 58.78 112 ASN A CA 1
ATOM 913 C C . ASN A 1 112 ? -23.005 -5.576 42.520 1.00 58.78 112 ASN A C 1
ATOM 915 O O . ASN A 1 112 ? -22.310 -5.211 41.573 1.00 58.78 112 ASN A O 1
ATOM 919 N N . SER A 1 113 ? -23.873 -6.595 42.421 1.00 64.44 113 SER A N 1
ATOM 920 C CA . SER A 1 113 ? -24.000 -7.502 41.258 1.00 64.44 113 SER A CA 1
ATOM 921 C C . SER A 1 113 ? -24.228 -6.788 39.921 1.00 64.44 113 SER A C 1
ATOM 923 O O . SER A 1 113 ? -23.808 -7.291 38.882 1.00 64.44 113 SER A O 1
ATOM 925 N N . GLU A 1 114 ? -24.921 -5.653 39.936 1.00 71.06 114 GLU A N 1
ATOM 926 C CA . GLU A 1 114 ? -25.332 -4.926 38.733 1.00 71.06 114 GLU A CA 1
ATOM 927 C C . GLU A 1 114 ? -24.212 -4.021 38.195 1.00 71.06 114 GLU A C 1
ATOM 929 O O . GLU A 1 114 ? -23.884 -4.083 37.010 1.00 71.06 114 GLU A O 1
ATOM 934 N N . ASN A 1 115 ? -23.523 -3.280 39.075 1.00 73.12 115 ASN A N 1
ATOM 935 C CA . ASN A 1 115 ? -22.366 -2.456 38.695 1.00 73.12 115 ASN A CA 1
ATOM 936 C C . ASN A 1 115 ? -21.197 -3.309 38.187 1.00 73.12 115 ASN A C 1
ATOM 938 O O . ASN A 1 115 ? -20.591 -2.977 37.167 1.00 73.12 115 ASN A O 1
ATOM 942 N N . ASN A 1 116 ? -20.934 -4.449 38.834 1.00 81.38 116 ASN A N 1
ATOM 943 C CA . ASN A 1 116 ? -19.874 -5.355 38.400 1.00 81.38 116 ASN A CA 1
ATOM 944 C C . ASN A 1 116 ? -20.188 -5.962 37.014 1.00 81.38 116 ASN A C 1
ATOM 946 O O . ASN A 1 116 ? -19.318 -6.031 36.139 1.00 81.38 116 ASN A O 1
ATOM 950 N N . LEU A 1 117 ? -21.455 -6.320 36.757 1.00 84.12 117 LEU A N 1
ATOM 951 C CA . LEU A 1 117 ? -21.900 -6.779 35.437 1.00 84.12 117 LEU A CA 1
ATOM 952 C C . LEU A 1 117 ? -21.703 -5.691 34.371 1.00 84.12 117 LEU A C 1
ATOM 954 O O . LEU A 1 117 ? -21.126 -5.960 33.316 1.00 84.12 117 LEU A O 1
ATOM 958 N N . PHE A 1 118 ? -22.129 -4.461 34.653 1.00 86.19 118 PHE A N 1
ATOM 959 C CA . PHE A 1 118 ? -22.002 -3.339 33.728 1.00 86.19 118 PHE A CA 1
ATOM 960 C C . PHE A 1 118 ? -20.536 -2.999 33.417 1.00 86.19 118 PHE A C 1
ATOM 962 O O . PHE A 1 118 ? -20.156 -2.894 32.249 1.00 86.19 118 PHE A O 1
ATOM 969 N N . ASN A 1 119 ? -19.679 -2.923 34.439 1.00 87.69 119 ASN A N 1
ATOM 970 C CA . ASN A 1 119 ? -18.242 -2.689 34.278 1.00 87.69 119 ASN A CA 1
ATOM 971 C C . ASN A 1 119 ? -17.562 -3.816 33.483 1.00 87.69 119 ASN A C 1
ATOM 973 O O . ASN A 1 119 ? -16.693 -3.557 32.647 1.00 87.69 119 ASN A O 1
ATOM 977 N N . THR A 1 120 ? -18.002 -5.063 33.669 1.00 88.44 120 THR A N 1
ATOM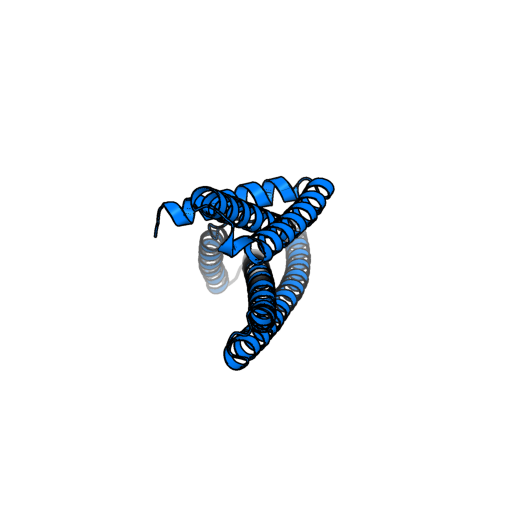 978 C CA . THR A 1 120 ? -17.531 -6.210 32.880 1.00 88.44 120 THR A CA 1
ATOM 979 C C . THR A 1 120 ? -17.940 -6.095 31.408 1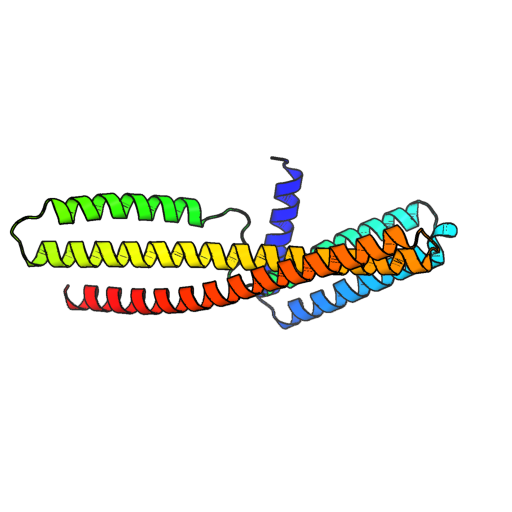.00 88.44 120 THR A C 1
ATOM 981 O O . THR A 1 120 ? -17.130 -6.360 30.514 1.00 88.44 120 THR A O 1
ATOM 984 N N . ILE A 1 121 ? -19.175 -5.675 31.119 1.00 89.81 121 ILE A N 1
ATOM 985 C CA . ILE A 1 121 ? -19.642 -5.447 29.743 1.00 89.81 121 ILE A CA 1
ATOM 986 C C . ILE A 1 121 ? -18.840 -4.315 29.090 1.00 89.81 121 ILE A C 1
ATOM 988 O O . ILE A 1 121 ? -18.345 -4.499 27.977 1.00 89.81 121 ILE A O 1
ATOM 992 N N . GLN A 1 122 ? -18.623 -3.198 29.793 1.00 90.88 122 GLN A N 1
ATOM 993 C CA . GLN A 1 122 ? -17.793 -2.090 29.305 1.00 90.88 122 GLN A CA 1
ATOM 994 C C . GLN A 1 122 ? -16.354 -2.519 29.014 1.00 90.88 122 GLN A C 1
ATOM 996 O O . GLN A 1 122 ? -15.815 -2.188 27.959 1.00 90.88 122 GLN A O 1
ATOM 1001 N N . LEU A 1 123 ? -15.735 -3.297 29.907 1.00 92.25 123 LEU A N 1
ATOM 1002 C CA . LEU A 1 123 ? -14.385 -3.817 29.698 1.00 92.25 123 LEU A CA 1
ATOM 1003 C C . LEU A 1 123 ? -14.303 -4.662 28.419 1.00 92.25 123 LEU A C 1
ATOM 1005 O O . LEU A 1 123 ? -13.363 -4.516 27.636 1.00 92.25 123 LEU A O 1
ATOM 1009 N N . ASN A 1 124 ? -15.291 -5.522 28.177 1.00 92.12 124 ASN A N 1
ATOM 1010 C CA . ASN A 1 124 ? -15.316 -6.359 26.982 1.00 92.12 124 ASN A CA 1
ATOM 1011 C C . ASN A 1 124 ? -15.638 -5.567 25.695 1.00 92.12 124 ASN A C 1
ATOM 1013 O O . ASN A 1 124 ? -15.076 -5.862 24.635 1.00 92.12 124 ASN A O 1
ATOM 1017 N N . LEU A 1 125 ? -16.506 -4.553 25.778 1.00 93.94 125 LEU A N 1
ATOM 1018 C CA . LEU A 1 125 ? -16.774 -3.601 24.693 1.00 93.94 125 LEU A CA 1
ATOM 1019 C C . LEU A 1 125 ? -15.505 -2.845 24.295 1.00 93.94 125 LEU A C 1
ATOM 1021 O O . LEU A 1 125 ? -15.160 -2.780 23.111 1.00 93.94 125 LEU A O 1
ATOM 1025 N N . ASN A 1 126 ? -14.779 -2.326 25.285 1.00 95.25 126 ASN A N 1
ATOM 1026 C CA . ASN A 1 126 ? -13.519 -1.626 25.083 1.00 95.25 126 ASN A CA 1
ATOM 1027 C C . ASN A 1 126 ? -12.474 -2.547 24.427 1.00 95.25 126 ASN A C 1
ATOM 1029 O O . ASN A 1 126 ? -11.914 -2.192 23.392 1.00 95.25 126 ASN A O 1
ATOM 1033 N N . GLN A 1 127 ? -12.300 -3.774 24.932 1.00 94.00 127 GLN A N 1
ATOM 1034 C CA . GLN A 1 127 ? -11.400 -4.766 24.328 1.00 94.00 127 GLN A CA 1
ATOM 1035 C C . GLN A 1 127 ? -11.778 -5.105 22.880 1.00 94.00 127 GLN A C 1
ATOM 1037 O O . GLN A 1 127 ? -10.912 -5.192 22.010 1.00 94.00 127 GLN A O 1
ATOM 1042 N N . THR A 1 128 ? -13.068 -5.294 22.596 1.00 93.69 128 THR A N 1
ATOM 1043 C CA . THR A 1 128 ? -13.545 -5.579 21.234 1.00 93.69 128 THR A CA 1
ATOM 1044 C C . THR A 1 128 ? -13.255 -4.407 20.298 1.00 93.69 128 THR A C 1
ATOM 1046 O O . THR A 1 128 ? -12.805 -4.617 19.170 1.00 93.69 128 THR A O 1
ATOM 1049 N N . THR A 1 129 ? -13.435 -3.178 20.784 1.00 94.31 129 THR A N 1
ATOM 1050 C CA . THR A 1 129 ? -13.099 -1.951 20.051 1.00 94.31 129 THR A CA 1
ATOM 1051 C C . THR A 1 129 ? -11.592 -1.836 19.805 1.00 94.31 129 THR A C 1
ATOM 1053 O O . THR A 1 129 ? -11.174 -1.537 18.690 1.00 94.31 129 THR A O 1
ATOM 1056 N N . GLU A 1 130 ? -10.761 -2.172 20.795 1.00 93.38 130 GLU A N 1
ATOM 1057 C CA . GLU A 1 130 ? -9.298 -2.217 20.672 1.00 93.38 130 GLU A CA 1
ATOM 1058 C C . GLU A 1 1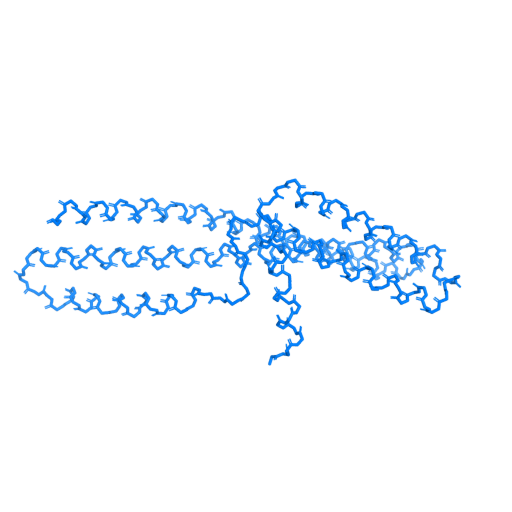30 ? -8.861 -3.178 19.549 1.00 93.38 130 GLU A C 1
ATOM 1060 O O . GLU A 1 130 ? -8.128 -2.788 18.636 1.00 93.38 130 GLU A O 1
ATOM 1065 N N . TYR A 1 131 ? -9.373 -4.414 19.544 1.00 92.44 131 TYR A N 1
ATOM 1066 C CA . TYR A 1 131 ? -9.063 -5.400 18.500 1.00 92.44 131 TYR A CA 1
ATOM 1067 C C . TYR A 1 131 ? -9.601 -5.021 17.119 1.00 92.44 131 TYR A C 1
ATOM 1069 O O . TYR A 1 131 ? -8.949 -5.309 16.108 1.00 92.44 131 TYR A O 1
ATOM 1077 N N . TYR A 1 132 ? -10.764 -4.371 17.059 1.00 92.94 132 TYR A N 1
ATOM 1078 C CA . TYR A 1 132 ? -11.305 -3.812 15.825 1.00 92.94 132 TYR A CA 1
ATOM 1079 C C . TYR A 1 132 ? -10.357 -2.749 15.247 1.00 92.94 132 TYR A C 1
ATOM 1081 O O . TYR A 1 132 ? -9.964 -2.834 14.080 1.00 92.94 132 TYR A O 1
ATOM 1089 N N . THR A 1 133 ? -9.903 -1.806 16.075 1.00 92.19 133 THR A N 1
ATOM 1090 C CA . THR A 1 133 ? -8.988 -0.726 15.675 1.00 92.19 133 THR A CA 1
ATOM 1091 C C . THR A 1 133 ? -7.615 -1.260 15.253 1.00 92.19 133 THR A C 1
ATOM 1093 O O . THR A 1 133 ? -7.064 -0.821 14.236 1.00 92.19 133 THR A O 1
ATOM 1096 N N . ILE A 1 134 ? -7.082 -2.270 15.953 1.00 91.56 134 ILE A N 1
ATOM 1097 C CA . ILE A 1 134 ? -5.851 -2.971 15.553 1.00 91.56 134 ILE A CA 1
ATOM 1098 C C . ILE A 1 134 ? -6.017 -3.612 14.170 1.00 91.56 134 ILE A C 1
ATOM 1100 O O . ILE A 1 134 ? -5.176 -3.399 13.293 1.00 91.56 134 ILE A O 1
ATOM 1104 N N . ASN A 1 135 ? -7.097 -4.369 13.947 1.00 91.88 135 ASN A N 1
ATOM 1105 C CA . ASN A 1 135 ? -7.338 -5.044 12.669 1.00 91.88 135 ASN A CA 1
ATOM 1106 C C . ASN A 1 135 ? -7.504 -4.063 11.513 1.00 91.88 135 ASN A C 1
ATOM 1108 O O . ASN A 1 135 ? -6.957 -4.288 10.433 1.00 91.88 135 ASN A O 1
ATOM 1112 N N . LYS A 1 136 ? -8.182 -2.938 11.749 1.00 90.81 136 LYS A N 1
ATOM 1113 C CA . LYS A 1 136 ? -8.315 -1.866 10.762 1.00 90.81 136 LYS A CA 1
ATOM 1114 C C . LYS A 1 136 ? -6.954 -1.286 10.365 1.00 90.81 136 LYS A C 1
ATOM 1116 O O . LYS A 1 136 ? -6.657 -1.136 9.178 1.00 90.81 136 LYS A O 1
ATOM 1121 N N . SER A 1 137 ? -6.090 -1.019 11.349 1.00 89.81 137 SER A N 1
ATOM 1122 C CA . SER A 1 137 ? -4.717 -0.557 11.102 1.00 89.81 137 SER A CA 1
ATOM 1123 C C . SER A 1 137 ? -3.901 -1.592 10.316 1.00 89.81 137 SER A C 1
ATOM 1125 O O . SER A 1 137 ? -3.224 -1.240 9.345 1.00 89.81 137 SER A O 1
ATOM 1127 N N . GLN A 1 138 ? -3.999 -2.876 10.682 1.00 90.44 138 GLN A N 1
ATOM 1128 C CA . GLN A 1 138 ? -3.305 -3.968 9.994 1.00 90.44 138 GLN A CA 1
ATOM 1129 C C . GLN A 1 138 ? -3.764 -4.131 8.547 1.00 90.44 138 GLN A C 1
ATOM 1131 O O . GLN A 1 138 ? -2.912 -4.200 7.661 1.00 90.44 138 GLN A O 1
ATOM 1136 N N . ALA A 1 139 ? -5.074 -4.135 8.284 1.00 90.00 139 ALA A N 1
ATOM 1137 C CA . ALA A 1 139 ? -5.620 -4.243 6.933 1.00 90.00 139 ALA A CA 1
ATOM 1138 C C . ALA A 1 139 ? -5.043 -3.141 6.033 1.00 90.00 139 ALA A C 1
ATOM 1140 O O . ALA A 1 139 ? -4.478 -3.405 4.973 1.00 90.00 139 ALA A O 1
ATOM 1141 N N . ARG A 1 140 ? -5.086 -1.899 6.511 1.00 87.62 140 ARG A N 1
ATOM 1142 C CA . ARG A 1 140 ? -4.622 -0.734 5.760 1.00 87.62 140 ARG A CA 1
ATOM 1143 C C . ARG A 1 140 ? -3.123 -0.745 5.479 1.00 87.62 140 ARG A C 1
ATOM 1145 O O . ARG A 1 140 ? -2.710 -0.447 4.358 1.00 87.62 140 ARG A O 1
ATOM 1152 N N . LYS A 1 141 ? -2.305 -1.109 6.472 1.00 88.38 141 LYS A N 1
ATOM 1153 C CA . LYS A 1 141 ? -0.852 -1.270 6.292 1.00 88.38 141 LYS A CA 1
ATOM 1154 C C . LYS A 1 141 ? -0.545 -2.402 5.313 1.00 88.38 141 LYS A C 1
ATOM 1156 O O . LYS A 1 141 ? 0.256 -2.210 4.405 1.00 88.38 141 LYS A O 1
ATOM 1161 N N . SER A 1 142 ? -1.223 -3.539 5.453 1.00 91.44 142 SER A N 1
ATOM 1162 C CA . SER A 1 142 ? -1.039 -4.707 4.583 1.00 91.44 142 SER A CA 1
ATOM 1163 C C . SER A 1 142 ? -1.381 -4.394 3.132 1.00 91.44 142 SER A C 1
ATOM 1165 O O . SER A 1 142 ? -0.620 -4.744 2.238 1.00 91.44 142 SER A O 1
ATOM 1167 N N . PHE A 1 143 ? -2.479 -3.672 2.897 1.00 90.75 143 PHE A N 1
ATOM 1168 C CA . PHE A 1 143 ? -2.867 -3.227 1.562 1.00 90.75 143 PHE A CA 1
ATOM 1169 C C . PHE A 1 143 ? -1.844 -2.259 0.946 1.00 90.75 143 PHE A C 1
ATOM 1171 O O . PHE A 1 143 ? -1.459 -2.403 -0.210 1.00 90.75 143 PHE A O 1
ATOM 1178 N N . GLY A 1 144 ? -1.354 -1.281 1.713 1.00 87.31 144 GLY A N 1
ATOM 1179 C CA . GLY A 1 144 ? -0.336 -0.349 1.216 1.00 87.31 144 GLY A CA 1
ATOM 1180 C C . GLY A 1 144 ? 0.983 -1.043 0.855 1.00 87.31 144 GLY A C 1
ATOM 1181 O O . GLY A 1 144 ? 1.561 -0.778 -0.202 1.00 87.31 144 GLY A O 1
ATOM 1182 N N . VAL A 1 145 ? 1.445 -1.958 1.714 1.00 89.50 145 VAL A N 1
ATOM 1183 C CA . VAL A 1 145 ? 2.673 -2.730 1.479 1.00 89.50 145 VAL A CA 1
ATOM 1184 C C . VAL A 1 145 ? 2.511 -3.679 0.292 1.00 89.50 145 VAL A C 1
ATOM 1186 O O . VAL A 1 145 ? 3.421 -3.750 -0.530 1.00 89.50 145 VAL A O 1
ATOM 1189 N N . SER A 1 146 ? 1.362 -4.350 0.146 1.00 93.94 146 SER A N 1
ATOM 1190 C CA . SER A 1 146 ? 1.127 -5.258 -0.982 1.00 93.94 146 SER A CA 1
ATOM 1191 C C . SER A 1 146 ? 1.170 -4.531 -2.321 1.00 93.94 146 SER A C 1
ATOM 1193 O O . SER A 1 146 ? 1.904 -4.952 -3.209 1.00 93.94 146 SER A O 1
ATOM 1195 N N . ILE A 1 147 ? 0.468 -3.401 -2.449 1.00 90.19 147 ILE A N 1
ATOM 1196 C CA . ILE A 1 147 ? 0.483 -2.585 -3.670 1.00 90.19 147 ILE A CA 1
ATOM 1197 C C . ILE A 1 147 ? 1.897 -2.096 -3.986 1.00 90.19 147 ILE A C 1
ATOM 1199 O O . ILE A 1 147 ? 2.329 -2.175 -5.133 1.00 90.19 147 ILE A O 1
ATOM 1203 N N . THR A 1 148 ? 2.637 -1.628 -2.979 1.00 88.00 148 THR A N 1
ATOM 1204 C CA . THR A 1 148 ? 4.010 -1.146 -3.181 1.00 88.00 148 THR A CA 1
ATOM 1205 C C . THR A 1 148 ? 4.931 -2.271 -3.658 1.00 88.00 148 THR A C 1
ATOM 1207 O O . THR A 1 148 ? 5.699 -2.072 -4.596 1.00 88.00 148 THR A O 1
ATOM 1210 N N . ALA A 1 149 ? 4.830 -3.457 -3.052 1.00 91.81 149 ALA A N 1
ATOM 1211 C CA . ALA A 1 149 ? 5.629 -4.620 -3.423 1.00 91.81 149 ALA A CA 1
ATOM 1212 C C . ALA A 1 149 ? 5.298 -5.132 -4.832 1.00 91.81 149 ALA A C 1
ATOM 1214 O O . ALA A 1 149 ? 6.222 -5.377 -5.595 1.00 91.81 149 ALA A O 1
ATOM 1215 N N . ILE A 1 150 ? 4.015 -5.218 -5.203 1.00 93.19 150 ILE A N 1
ATOM 1216 C CA . ILE A 1 150 ? 3.576 -5.622 -6.553 1.00 93.19 150 ILE A CA 1
ATOM 1217 C C . ILE A 1 150 ? 4.074 -4.621 -7.601 1.00 93.19 150 ILE A C 1
ATOM 1219 O O . ILE A 1 150 ? 4.655 -4.988 -8.612 1.00 93.19 150 ILE A O 1
ATOM 1223 N N . VAL A 1 151 ? 3.910 -3.318 -7.362 1.00 88.12 151 VAL A N 1
ATOM 1224 C CA . VAL A 1 151 ? 4.372 -2.301 -8.320 1.00 88.12 151 VAL A CA 1
ATOM 1225 C C . VAL A 1 151 ? 5.896 -2.334 -8.472 1.00 88.12 151 VAL A C 1
ATOM 1227 O O . VAL A 1 151 ? 6.404 -2.291 -9.593 1.00 88.12 151 VAL A O 1
ATOM 1230 N N . ALA A 1 152 ? 6.634 -2.446 -7.365 1.00 88.94 152 ALA A N 1
ATOM 1231 C CA . ALA A 1 152 ? 8.087 -2.574 -7.397 1.00 88.94 152 ALA A CA 1
ATOM 1232 C C . ALA A 1 152 ? 8.540 -3.890 -8.053 1.00 88.94 152 ALA A C 1
ATOM 1234 O O . ALA A 1 152 ? 9.518 -3.891 -8.801 1.00 88.94 152 ALA A O 1
ATOM 1235 N N . GLY A 1 153 ? 7.823 -4.991 -7.818 1.00 92.06 153 GLY A N 1
ATOM 1236 C CA . GLY A 1 153 ? 8.077 -6.29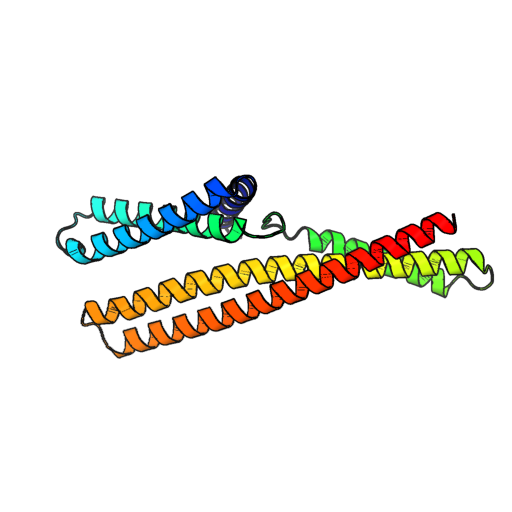9 -8.414 1.00 92.06 153 GLY A CA 1
ATOM 1237 C C . GLY A 1 153 ? 7.953 -6.249 -9.926 1.00 92.06 153 GLY A C 1
ATOM 1238 O O . GLY A 1 153 ? 8.934 -6.511 -10.622 1.00 92.06 153 GLY A O 1
ATOM 1239 N N . LEU A 1 154 ? 6.809 -5.782 -10.428 1.00 90.62 154 LEU A N 1
ATOM 1240 C CA . LEU A 1 154 ? 6.558 -5.586 -11.854 1.00 90.62 154 LEU A CA 1
ATOM 1241 C C . LEU A 1 154 ? 7.624 -4.717 -12.526 1.00 90.62 154 LEU A C 1
ATOM 1243 O O . LEU A 1 154 ? 8.160 -5.115 -13.558 1.00 90.62 154 LEU A O 1
ATOM 1247 N N . ILE A 1 155 ? 7.978 -3.564 -11.947 1.00 88.00 155 ILE A N 1
ATOM 1248 C CA . ILE A 1 155 ? 9.040 -2.700 -12.495 1.00 88.00 155 ILE A CA 1
ATOM 1249 C C . ILE A 1 155 ? 10.368 -3.457 -12.559 1.00 88.00 155 ILE A C 1
ATOM 1251 O O . ILE A 1 155 ? 11.060 -3.397 -13.574 1.00 88.00 155 ILE A O 1
ATOM 1255 N N . THR A 1 156 ? 10.714 -4.206 -11.513 1.00 88.62 156 THR A N 1
ATOM 1256 C CA . THR A 1 156 ? 11.976 -4.957 -11.462 1.00 88.62 156 THR A CA 1
ATOM 1257 C C . THR A 1 156 ? 12.009 -6.086 -12.498 1.00 88.62 156 THR A C 1
ATOM 1259 O O . THR A 1 156 ? 13.032 -6.281 -13.154 1.00 88.62 156 THR A O 1
ATOM 1262 N N . ILE A 1 157 ? 10.889 -6.791 -12.712 1.00 90.06 157 ILE A N 1
ATOM 1263 C CA . ILE A 1 157 ? 10.762 -7.803 -13.775 1.00 90.06 157 ILE A CA 1
ATOM 1264 C C . ILE A 1 157 ? 10.933 -7.148 -15.146 1.00 90.06 157 ILE A C 1
ATOM 1266 O O . ILE A 1 157 ? 11.710 -7.641 -15.963 1.00 90.06 157 ILE A O 1
ATOM 1270 N N . LEU A 1 158 ? 10.244 -6.030 -15.394 1.00 87.00 158 LEU A N 1
ATOM 1271 C CA . LEU A 1 158 ? 10.339 -5.299 -16.657 1.00 87.00 158 LEU A CA 1
ATOM 1272 C C . LEU A 1 158 ? 11.770 -4.821 -16.924 1.00 87.00 158 LEU A C 1
ATOM 1274 O O . LEU A 1 158 ? 12.264 -5.005 -18.032 1.00 87.00 158 LEU A O 1
ATOM 1278 N N . ALA A 1 159 ? 12.466 -4.300 -15.910 1.00 83.50 159 ALA A N 1
ATOM 1279 C CA . ALA A 1 159 ? 13.878 -3.932 -16.005 1.00 83.50 159 ALA A CA 1
ATOM 1280 C C . ALA A 1 159 ? 14.781 -5.145 -16.298 1.00 83.50 159 ALA A C 1
ATOM 1282 O O . ALA A 1 159 ? 15.700 -5.062 -17.107 1.00 83.50 159 ALA A O 1
ATOM 1283 N N . GLY A 1 160 ? 14.502 -6.302 -15.694 1.00 84.19 160 GLY A N 1
ATOM 1284 C CA . GLY A 1 160 ? 15.246 -7.526 -15.981 1.00 84.19 160 GLY A CA 1
ATOM 1285 C C . GLY A 1 160 ? 15.052 -8.021 -17.414 1.00 84.19 160 GLY A C 1
ATOM 1286 O O . GLY A 1 160 ? 16.028 -8.373 -18.075 1.00 84.19 160 GLY A O 1
ATOM 1287 N N . ILE A 1 161 ? 13.820 -7.989 -17.928 1.00 83.50 161 ILE A N 1
ATOM 1288 C CA . ILE A 1 161 ? 13.524 -8.270 -19.342 1.00 83.50 161 ILE A CA 1
ATOM 1289 C C . ILE A 1 161 ? 14.258 -7.267 -20.239 1.00 83.50 161 ILE A C 1
ATOM 1291 O O . ILE A 1 161 ? 14.817 -7.647 -21.265 1.00 83.50 161 ILE A O 1
ATOM 1295 N N . TRP A 1 162 ? 14.312 -6.001 -19.829 1.00 79.19 162 TRP A N 1
ATOM 1296 C CA . TRP A 1 162 ? 15.002 -4.940 -20.553 1.00 79.19 162 TRP A CA 1
ATOM 1297 C C . TRP A 1 162 ? 16.493 -5.195 -20.748 1.00 79.19 162 TRP A C 1
ATOM 1299 O O . TRP A 1 162 ? 17.013 -5.011 -21.847 1.00 79.19 162 TRP A O 1
ATOM 1309 N N . PHE A 1 163 ? 17.182 -5.672 -19.709 1.00 80.75 163 PHE A N 1
ATOM 1310 C CA . PHE A 1 163 ? 18.607 -5.993 -19.797 1.00 80.75 163 PHE A CA 1
ATOM 1311 C C . PHE A 1 163 ? 18.910 -7.070 -20.847 1.00 80.75 163 PHE A C 1
ATOM 1313 O O . PHE A 1 163 ? 19.962 -7.019 -21.476 1.00 80.75 163 PHE A O 1
ATOM 1320 N N . ILE A 1 164 ? 17.975 -7.988 -21.118 1.00 79.25 164 ILE A N 1
ATOM 1321 C CA . ILE A 1 164 ? 18.132 -8.970 -22.205 1.00 79.25 164 ILE A CA 1
ATOM 1322 C C . ILE A 1 164 ? 18.207 -8.266 -23.564 1.00 79.25 164 ILE A C 1
ATOM 1324 O O . ILE A 1 164 ? 19.041 -8.616 -24.393 1.00 79.25 164 ILE A O 1
ATOM 1328 N N . TYR A 1 165 ? 17.356 -7.263 -23.791 1.00 74.94 165 TYR A N 1
ATOM 1329 C CA . TYR A 1 165 ? 17.287 -6.543 -25.065 1.00 74.94 165 TYR A CA 1
ATOM 1330 C C . TYR A 1 165 ? 18.468 -5.599 -25.304 1.00 74.94 165 TYR A C 1
ATOM 1332 O O . TYR A 1 165 ? 18.818 -5.351 -26.454 1.00 74.94 165 TYR A O 1
ATOM 1340 N N . LEU A 1 166 ? 19.097 -5.091 -24.242 1.00 77.00 166 LEU A N 1
ATOM 1341 C CA . LEU A 1 166 ? 20.285 -4.237 -24.339 1.00 77.00 166 LEU A CA 1
ATOM 1342 C C . LEU A 1 166 ? 21.589 -5.024 -24.567 1.00 77.00 166 LEU A C 1
ATOM 1344 O O . LEU A 1 166 ? 22.658 -4.420 -24.590 1.00 77.00 166 LEU A O 1
ATOM 1348 N N . ASN A 1 167 ? 21.528 -6.356 -24.723 1.00 69.56 167 ASN A N 1
ATOM 1349 C CA . ASN A 1 167 ? 22.700 -7.241 -24.688 1.00 69.56 167 ASN A CA 1
ATOM 1350 C C . ASN A 1 167 ? 23.580 -7.017 -23.438 1.00 69.56 167 ASN A C 1
ATOM 1352 O O . ASN A 1 167 ? 24.787 -7.271 -23.459 1.00 69.56 167 ASN A O 1
ATOM 1356 N N . GLU A 1 168 ? 22.972 -6.552 -22.344 1.00 68.50 168 GLU A N 1
ATOM 1357 C CA . GLU A 1 168 ? 23.621 -6.446 -21.041 1.00 68.50 168 GLU A CA 1
ATOM 1358 C C . GLU A 1 168 ? 23.892 -7.845 -20.473 1.00 68.50 168 GLU A C 1
ATOM 1360 O O . GLU A 1 168 ? 23.440 -8.872 -20.991 1.00 68.50 168 GLU A O 1
ATOM 1365 N N . THR A 1 169 ? 24.649 -7.913 -19.376 1.00 76.62 169 THR A N 1
ATOM 1366 C CA . THR A 1 169 ? 24.981 -9.209 -18.769 1.00 76.62 169 THR A CA 1
ATOM 1367 C C . THR A 1 169 ? 23.719 -10.010 -18.411 1.00 76.62 169 THR A C 1
ATOM 1369 O O . THR A 1 169 ? 22.870 -9.562 -17.638 1.00 76.62 169 THR A O 1
ATOM 1372 N N . ILE A 1 170 ? 23.626 -11.247 -18.924 1.00 83.62 170 ILE A N 1
ATOM 1373 C CA . ILE A 1 170 ? 22.531 -12.197 -18.626 1.00 83.62 170 ILE A CA 1
ATOM 1374 C C . ILE A 1 170 ? 22.331 -12.332 -17.108 1.00 83.62 170 ILE A C 1
ATOM 1376 O O . ILE A 1 170 ? 21.206 -12.444 -16.626 1.00 83.62 170 ILE A O 1
ATOM 1380 N N . THR A 1 171 ? 23.418 -12.250 -16.340 1.00 86.88 171 THR A N 1
ATOM 1381 C CA . THR A 1 171 ? 23.407 -12.263 -14.876 1.00 86.88 171 THR A CA 1
ATOM 1382 C C . THR A 1 171 ? 22.542 -11.149 -14.280 1.00 86.88 171 THR A C 1
ATOM 1384 O O . THR A 1 171 ? 21.719 -11.432 -13.413 1.00 86.88 171 THR A O 1
ATOM 1387 N N . ALA A 1 172 ? 22.679 -9.901 -14.746 1.00 83.50 172 ALA A N 1
ATOM 1388 C CA . ALA A 1 172 ? 21.883 -8.779 -14.248 1.00 83.50 172 ALA A CA 1
ATOM 1389 C C . ALA A 1 172 ? 20.394 -8.964 -14.570 1.00 83.50 172 ALA A C 1
ATOM 1391 O O . ALA A 1 172 ? 19.547 -8.776 -13.700 1.00 83.50 172 ALA A O 1
ATOM 1392 N N . SER A 1 173 ? 20.081 -9.424 -15.786 1.00 88.00 173 SER A N 1
ATOM 1393 C CA . SER A 1 173 ? 18.708 -9.742 -16.186 1.00 88.00 173 SER A CA 1
ATOM 1394 C C . SER A 1 173 ? 18.064 -10.792 -15.276 1.00 88.00 173 SER A C 1
ATOM 1396 O O . SER A 1 173 ? 16.984 -10.563 -14.725 1.00 88.00 173 SER A O 1
ATOM 1398 N N . VAL A 1 174 ? 18.744 -11.925 -15.068 1.00 89.75 174 VAL A N 1
ATOM 1399 C CA . VAL A 1 174 ? 18.235 -13.027 -14.242 1.00 89.75 174 VAL A CA 1
ATOM 1400 C C . VAL A 1 174 ? 18.031 -12.573 -12.797 1.00 89.75 174 VAL A C 1
ATOM 1402 O O . VAL A 1 174 ? 16.981 -12.851 -12.219 1.00 89.75 174 VAL A O 1
ATOM 1405 N N . ILE A 1 175 ? 18.984 -11.832 -12.222 1.00 90.81 175 ILE A N 1
ATOM 1406 C CA . ILE A 1 175 ? 18.866 -11.302 -10.856 1.00 90.81 175 ILE A CA 1
ATOM 1407 C C . ILE A 1 175 ? 17.656 -10.371 -10.737 1.00 90.81 175 ILE A C 1
ATOM 1409 O O . ILE A 1 175 ? 16.892 -10.494 -9.777 1.00 90.81 175 ILE A O 1
ATOM 1413 N N . SER A 1 176 ? 17.446 -9.472 -11.699 1.00 89.88 176 SER A N 1
ATOM 1414 C CA . SER A 1 176 ? 16.305 -8.552 -11.698 1.00 89.88 176 SER A CA 1
ATOM 1415 C C . SER A 1 176 ? 14.971 -9.287 -11.825 1.00 89.88 176 SER A C 1
ATOM 1417 O O . SER A 1 176 ? 14.064 -9.036 -11.034 1.00 89.88 176 SER A O 1
ATOM 1419 N N . ILE A 1 177 ? 14.852 -10.251 -12.743 1.00 89.69 177 ILE A N 1
ATOM 1420 C CA . ILE A 1 177 ? 13.622 -11.042 -12.901 1.00 89.69 177 ILE A CA 1
ATOM 1421 C C . ILE A 1 177 ? 13.316 -11.821 -11.618 1.00 89.69 177 ILE A C 1
ATOM 1423 O O . ILE A 1 177 ? 12.197 -11.752 -11.113 1.00 89.69 177 ILE A O 1
ATOM 1427 N N . VAL A 1 178 ? 14.306 -12.516 -11.048 1.00 94.06 178 VAL A N 1
ATOM 1428 C CA . VAL A 1 178 ? 14.125 -13.286 -9.806 1.00 94.06 178 VAL A CA 1
ATOM 1429 C C . VAL A 1 178 ? 13.750 -12.371 -8.638 1.00 94.06 178 VAL A C 1
ATOM 1431 O O . VAL A 1 178 ? 12.826 -12.681 -7.889 1.00 94.06 178 VAL A O 1
ATOM 1434 N N . SER A 1 179 ? 14.412 -11.219 -8.504 1.00 93.56 179 SER A N 1
ATOM 1435 C CA . SER A 1 179 ? 14.101 -10.234 -7.458 1.00 93.56 179 SER A CA 1
ATOM 1436 C C . SER A 1 179 ? 12.685 -9.680 -7.600 1.00 93.56 179 SER A C 1
ATOM 1438 O O . SER A 1 179 ? 11.967 -9.544 -6.611 1.00 93.56 179 SER A O 1
ATOM 1440 N N . GLY A 1 180 ? 12.256 -9.408 -8.831 1.00 93.00 180 GLY A N 1
ATOM 1441 C CA . GLY A 1 180 ? 10.905 -8.949 -9.111 1.00 93.00 180 GLY A CA 1
ATOM 1442 C C . GLY A 1 180 ? 9.844 -10.006 -8.795 1.00 93.00 180 GLY A C 1
ATOM 1443 O O . GLY A 1 180 ? 8.858 -9.696 -8.135 1.00 93.00 180 GLY A O 1
ATOM 1444 N N . VAL A 1 181 ? 10.079 -11.275 -9.147 1.00 95.25 181 VAL A N 1
ATOM 1445 C CA . VAL A 1 181 ? 9.189 -12.393 -8.773 1.00 95.25 181 VAL A CA 1
ATOM 1446 C C . VAL A 1 181 ? 9.099 -12.557 -7.253 1.00 95.25 181 VAL A C 1
ATOM 1448 O O . VAL A 1 181 ? 8.013 -12.786 -6.721 1.00 95.25 181 VAL A O 1
ATOM 1451 N N . LEU A 1 182 ? 10.210 -12.409 -6.526 1.00 96.62 182 LEU A N 1
ATOM 1452 C CA . LEU A 1 182 ? 10.191 -12.437 -5.060 1.00 96.62 182 LEU A CA 1
ATOM 1453 C C . LEU A 1 182 ? 9.328 -11.308 -4.481 1.00 96.62 182 LEU A C 1
ATOM 1455 O O . LEU A 1 182 ? 8.558 -11.546 -3.549 1.00 96.62 182 LEU A O 1
ATOM 1459 N N . LEU A 1 183 ? 9.412 -10.103 -5.048 1.00 95.69 183 LEU A N 1
ATOM 1460 C CA . LEU A 1 183 ? 8.564 -8.976 -4.656 1.00 95.69 183 LEU A CA 1
ATOM 1461 C C . LEU A 1 183 ? 7.075 -9.232 -4.936 1.00 95.69 183 LEU A C 1
ATOM 1463 O O . LEU A 1 183 ? 6.253 -8.910 -4.080 1.00 95.69 183 LEU A O 1
ATOM 1467 N N . GLU A 1 184 ? 6.724 -9.881 -6.051 1.00 96.44 184 GLU A N 1
ATOM 1468 C CA . GLU A 1 184 ? 5.339 -10.302 -6.327 1.00 96.44 184 GLU A CA 1
ATOM 1469 C C . GLU A 1 184 ? 4.815 -11.277 -5.268 1.00 96.44 184 GLU A C 1
ATOM 1471 O O . GLU A 1 184 ? 3.697 -11.127 -4.771 1.00 96.44 184 GLU A O 1
ATOM 1476 N N . ILE A 1 185 ? 5.633 -12.257 -4.869 1.00 96.81 185 ILE A N 1
ATOM 1477 C CA . ILE A 1 185 ? 5.268 -13.225 -3.824 1.00 96.81 185 ILE A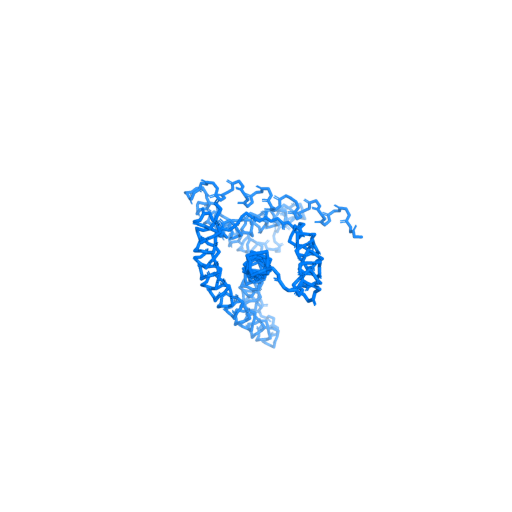 CA 1
ATOM 1478 C C . ILE A 1 185 ? 5.043 -12.504 -2.489 1.00 96.81 185 ILE A C 1
ATOM 1480 O O . ILE A 1 185 ? 4.044 -12.755 -1.812 1.00 96.81 185 ILE A O 1
ATOM 1484 N N . ILE A 1 186 ? 5.933 -11.577 -2.119 1.00 94.88 186 ILE A N 1
ATOM 1485 C CA . ILE A 1 186 ? 5.781 -10.750 -0.913 1.00 94.88 186 ILE A CA 1
ATOM 1486 C C . ILE A 1 186 ? 4.492 -9.927 -0.987 1.00 94.88 186 ILE A C 1
ATOM 1488 O O . ILE A 1 186 ? 3.709 -9.921 -0.035 1.00 94.88 186 ILE A O 1
ATOM 1492 N N . GLY A 1 187 ? 4.234 -9.286 -2.126 1.00 95.94 187 GLY A N 1
ATOM 1493 C CA . GLY A 1 187 ? 3.008 -8.537 -2.372 1.00 95.94 187 GLY A CA 1
ATOM 1494 C C . GLY A 1 187 ? 1.754 -9.392 -2.197 1.00 95.94 187 GLY A C 1
ATOM 1495 O O . GLY A 1 187 ? 0.834 -9.001 -1.475 1.00 95.94 187 GLY A O 1
ATOM 1496 N N . GLY A 1 188 ? 1.754 -10.600 -2.763 1.00 96.19 188 GLY A N 1
ATOM 1497 C CA . GLY A 1 188 ? 0.684 -11.583 -2.605 1.00 96.19 188 GLY A CA 1
ATOM 1498 C C . GLY A 1 188 ? 0.462 -12.014 -1.151 1.00 96.19 188 GLY A C 1
ATOM 1499 O O . GLY A 1 188 ? -0.682 -12.075 -0.701 1.00 96.19 188 GLY A O 1
ATOM 1500 N N . MET A 1 189 ? 1.531 -12.243 -0.379 1.00 96.56 189 MET A N 1
ATOM 1501 C CA . MET A 1 189 ? 1.427 -12.577 1.050 1.00 96.56 189 MET A CA 1
ATOM 1502 C C . MET A 1 189 ? 0.782 -11.447 1.863 1.00 96.56 189 MET A C 1
ATOM 1504 O O . MET A 1 189 ? -0.112 -11.698 2.674 1.00 96.56 189 MET A O 1
ATOM 1508 N N . TYR A 1 190 ? 1.174 -10.194 1.621 1.00 95.12 190 TYR A N 1
ATOM 1509 C CA . TYR A 1 190 ? 0.542 -9.043 2.270 1.00 95.12 190 TYR A CA 1
ATOM 1510 C C . TYR A 1 190 ? -0.907 -8.839 1.818 1.00 95.12 190 TYR A C 1
ATOM 1512 O O . TYR A 1 190 ? -1.751 -8.455 2.627 1.00 95.12 190 TYR A O 1
ATOM 1520 N N . PHE A 1 191 ? -1.233 -9.136 0.558 1.00 93.62 191 PHE A N 1
ATOM 1521 C CA . PHE A 1 191 ? -2.612 -9.091 0.074 1.00 93.62 191 PHE A CA 1
ATOM 1522 C C . PHE A 1 191 ? -3.487 -10.170 0.731 1.00 93.62 191 PHE A C 1
ATOM 1524 O O . PHE A 1 191 ? -4.628 -9.909 1.107 1.00 93.62 191 PHE A O 1
ATOM 1531 N N . TYR A 1 192 ? -2.932 -11.361 0.963 1.00 95.50 192 TYR A N 1
ATOM 1532 C CA . TYR A 1 192 ? -3.592 -12.398 1.752 1.00 95.50 192 TYR A CA 1
ATOM 1533 C C . TYR A 1 192 ? -3.808 -11.964 3.209 1.00 95.50 192 TYR A C 1
ATOM 1535 O O . TYR A 1 192 ? -4.890 -12.169 3.762 1.00 95.50 192 TYR A O 1
ATOM 1543 N N . MET A 1 193 ? -2.815 -11.319 3.829 1.00 94.56 193 MET A N 1
ATOM 1544 C CA . MET A 1 193 ? -2.964 -10.761 5.177 1.00 94.56 193 MET A CA 1
ATOM 1545 C C . MET A 1 193 ? -4.054 -9.684 5.222 1.00 94.56 193 MET A C 1
ATOM 1547 O O . MET A 1 193 ? -4.876 -9.703 6.133 1.00 94.56 193 MET A O 1
ATOM 1551 N N . TYR A 1 194 ? -4.129 -8.817 4.207 1.00 93.88 194 TYR A N 1
ATOM 1552 C CA . TYR A 1 194 ? -5.213 -7.846 4.048 1.00 93.88 194 TYR A CA 1
ATOM 1553 C C . TYR A 1 194 ? -6.595 -8.521 4.023 1.00 93.88 194 TYR A C 1
ATOM 1555 O O . TYR A 1 194 ? -7.450 -8.157 4.830 1.00 93.88 194 TYR A O 1
ATOM 1563 N N . ASP A 1 195 ? -6.802 -9.545 3.186 1.00 93.31 195 ASP A N 1
ATOM 1564 C CA . ASP A 1 195 ? -8.068 -10.302 3.134 1.00 93.31 195 ASP A CA 1
ATOM 1565 C C . ASP A 1 195 ? -8.436 -10.909 4.500 1.00 93.31 195 ASP A C 1
ATOM 1567 O O . ASP A 1 195 ? -9.586 -10.833 4.946 1.00 93.31 195 ASP A O 1
ATOM 1571 N N . LYS A 1 196 ? -7.454 -11.470 5.216 1.00 94.56 196 LYS A N 1
ATOM 1572 C CA . LYS A 1 196 ? -7.676 -12.003 6.567 1.00 94.56 196 LYS A CA 1
ATOM 1573 C C . LYS A 1 196 ? -8.032 -10.916 7.575 1.00 94.56 196 LYS A C 1
ATOM 1575 O O . LYS A 1 196 ? -8.957 -11.129 8.360 1.00 94.56 196 LYS A O 1
ATOM 1580 N N . SER A 1 197 ? -7.362 -9.768 7.544 1.00 93.12 197 SER A N 1
ATOM 1581 C CA . SER A 1 197 ? -7.669 -8.643 8.429 1.00 93.12 197 SER A CA 1
ATOM 1582 C C . SER A 1 197 ? -9.064 -8.073 8.166 1.00 93.12 197 SER A C 1
ATOM 1584 O O . SER A 1 197 ? -9.771 -7.783 9.124 1.00 93.12 197 SER A O 1
ATOM 1586 N N . ILE A 1 198 ? -9.517 -7.987 6.909 1.00 92.81 198 ILE A N 1
ATOM 1587 C CA . ILE A 1 198 ? -10.889 -7.551 6.584 1.00 92.81 198 ILE A CA 1
ATOM 1588 C C . ILE A 1 198 ? -11.934 -8.543 7.111 1.00 92.81 198 ILE A C 1
ATOM 1590 O O . ILE A 1 198 ? -12.935 -8.143 7.707 1.00 92.81 198 ILE A O 1
ATOM 1594 N N . LYS A 1 199 ? -11.693 -9.852 6.983 1.00 93.81 199 LYS A N 1
ATOM 1595 C CA . LYS A 1 199 ? -12.585 -10.874 7.562 1.00 93.81 199 LYS A CA 1
ATOM 1596 C C . LYS A 1 199 ? -12.681 -10.758 9.084 1.00 93.81 199 LYS A C 1
ATOM 1598 O O . LYS A 1 199 ? -13.777 -10.854 9.636 1.00 93.81 199 LYS A O 1
ATOM 1603 N N . GLN A 1 200 ? -11.556 -10.526 9.758 1.00 93.25 200 GLN A N 1
ATOM 1604 C CA . GLN A 1 200 ? -11.534 -10.295 11.204 1.00 93.25 200 GLN A CA 1
ATOM 1605 C C . GLN A 1 200 ? -12.224 -8.981 11.585 1.00 93.25 200 GLN A C 1
ATOM 1607 O O . GLN A 1 200 ? -12.981 -8.960 12.550 1.00 93.25 200 GLN A O 1
ATOM 1612 N N . LEU A 1 201 ? -12.025 -7.912 10.812 1.00 93.06 201 LEU A N 1
ATOM 1613 C CA . LEU A 1 201 ? -12.679 -6.621 11.018 1.00 93.06 201 LEU A CA 1
ATOM 1614 C C . LEU A 1 201 ? -14.205 -6.768 11.029 1.00 93.06 201 LEU A C 1
ATOM 1616 O O . LEU A 1 201 ? -14.853 -6.320 11.971 1.00 93.06 201 LEU A O 1
ATOM 1620 N N . ASN A 1 202 ? -14.761 -7.473 10.041 1.00 92.69 202 ASN A N 1
ATOM 1621 C CA . ASN A 1 202 ? -16.199 -7.741 9.958 1.00 92.69 202 ASN A CA 1
ATOM 1622 C C . ASN A 1 202 ? -16.703 -8.585 11.139 1.00 92.69 202 ASN A C 1
ATOM 1624 O O . ASN A 1 202 ? -17.786 -8.337 11.667 1.00 92.69 202 ASN A O 1
ATOM 1628 N N . TYR A 1 203 ? -15.909 -9.559 11.591 1.00 93.75 203 TYR A N 1
ATOM 1629 C CA . TYR A 1 203 ? -16.234 -10.356 12.773 1.00 93.75 203 TYR A CA 1
ATOM 1630 C C . TYR A 1 203 ? -16.284 -9.509 14.054 1.00 93.75 203 TYR A C 1
ATOM 1632 O O . TYR A 1 203 ? -17.233 -9.625 14.831 1.00 93.75 203 TYR A O 1
ATOM 1640 N N . PHE A 1 204 ? -15.287 -8.648 14.276 1.00 92.88 204 PHE A N 1
ATOM 1641 C CA . PHE A 1 204 ? -15.261 -7.760 15.439 1.00 92.88 204 PHE A CA 1
ATOM 1642 C C . PHE A 1 204 ? -16.354 -6.699 15.376 1.00 92.88 204 PHE A C 1
ATOM 1644 O O . PHE A 1 204 ? -16.958 -6.418 16.403 1.00 92.88 204 PHE A O 1
ATOM 1651 N N . TYR A 1 205 ? -16.661 -6.177 14.188 1.00 92.38 205 TYR A N 1
ATOM 1652 C CA . TYR A 1 205 ? -17.772 -5.253 13.990 1.00 92.38 205 TYR A CA 1
ATOM 1653 C C . TYR A 1 205 ? -19.106 -5.871 14.432 1.00 92.38 205 TYR A C 1
ATOM 1655 O O . TYR A 1 205 ? -19.797 -5.299 15.269 1.00 92.38 205 TYR A O 1
ATOM 1663 N N . GLY A 1 206 ? -19.415 -7.092 13.979 1.00 93.00 206 GLY A N 1
ATOM 1664 C CA . GLY A 1 206 ? -20.642 -7.783 14.390 1.00 93.00 206 GLY A CA 1
ATOM 1665 C C . GLY A 1 206 ? -20.672 -8.179 15.873 1.00 93.00 206 GLY A C 1
ATOM 1666 O O . GLY A 1 206 ? -21.742 -8.281 16.467 1.00 93.00 206 GLY A O 1
ATOM 1667 N N . LYS A 1 207 ? -19.513 -8.409 16.507 1.00 92.44 207 LYS A N 1
ATOM 1668 C CA . LYS A 1 207 ? -19.442 -8.579 17.969 1.00 92.44 207 LYS A CA 1
ATOM 1669 C C . LYS A 1 207 ? -19.700 -7.273 18.709 1.00 92.44 207 LYS A C 1
ATOM 1671 O O . LYS A 1 207 ? -20.411 -7.287 19.708 1.00 92.44 207 LYS A O 1
ATOM 1676 N N . LEU A 1 208 ? -19.118 -6.181 18.225 1.00 92.88 208 LEU A N 1
ATOM 1677 C CA . LEU A 1 208 ? -19.251 -4.862 18.822 1.00 92.88 208 LEU A CA 1
ATOM 1678 C C . LEU A 1 208 ? -20.715 -4.405 18.813 1.00 92.88 208 LEU A C 1
ATOM 1680 O O . LEU A 1 208 ? -21.209 -3.987 19.852 1.00 92.88 208 LEU A O 1
ATOM 1684 N N . GLU A 1 209 ? -21.411 -4.581 17.688 1.00 93.50 209 GLU A N 1
ATOM 1685 C CA . GLU A 1 209 ? -22.849 -4.306 17.544 1.00 93.50 209 GLU A CA 1
ATOM 1686 C C . GLU A 1 209 ? -23.676 -5.067 18.592 1.00 93.50 209 GLU A C 1
ATOM 1688 O O . GLU A 1 209 ? -24.362 -4.458 19.406 1.00 93.50 209 GLU A O 1
ATOM 1693 N N . LYS A 1 210 ? -23.502 -6.393 18.689 1.00 92.75 210 LYS A N 1
ATOM 1694 C CA . LYS A 1 210 ? -24.225 -7.219 19.675 1.00 92.75 210 LYS A CA 1
ATOM 1695 C C . LYS A 1 210 ? -23.982 -6.798 21.122 1.00 92.75 210 LYS A C 1
ATOM 1697 O O . LYS A 1 210 ? -24.878 -6.899 21.959 1.00 92.75 210 LYS A O 1
ATOM 1702 N N . MET A 1 211 ? -22.757 -6.395 21.448 1.00 90.81 211 MET A N 1
ATOM 1703 C CA . MET A 1 211 ? -22.423 -5.956 22.801 1.00 90.81 211 MET A CA 1
ATOM 1704 C C . MET A 1 211 ? -23.027 -4.588 23.119 1.00 90.81 211 MET A C 1
ATOM 1706 O O . MET A 1 211 ? -23.463 -4.386 24.248 1.00 90.81 211 MET A O 1
ATOM 1710 N N . GLN A 1 212 ? -23.089 -3.680 22.141 1.00 91.50 212 GLN A N 1
ATOM 1711 C CA . GLN A 1 212 ? -23.775 -2.395 22.285 1.00 91.50 212 GLN A CA 1
ATOM 1712 C C . GLN A 1 212 ? -25.281 -2.600 22.473 1.00 91.50 212 GLN A C 1
ATOM 1714 O O . GLN A 1 212 ? -25.847 -2.039 23.404 1.00 91.50 212 GLN A O 1
ATOM 1719 N N . ASP A 1 213 ? -25.903 -3.481 21.686 1.00 92.19 213 ASP A N 1
ATOM 1720 C CA . ASP A 1 213 ? -27.317 -3.843 21.852 1.00 92.19 213 ASP A CA 1
ATOM 1721 C C . ASP A 1 213 ? -27.598 -4.434 23.239 1.00 92.19 213 ASP A C 1
ATOM 1723 O O . ASP A 1 213 ? -28.593 -4.103 23.879 1.00 92.19 213 ASP A O 1
ATOM 1727 N N . THR A 1 214 ? -26.701 -5.293 23.732 1.00 88.12 214 THR A N 1
ATOM 1728 C CA . THR A 1 214 ? -26.818 -5.876 25.078 1.00 88.12 214 THR A CA 1
ATOM 1729 C C . THR A 1 214 ? -26.704 -4.801 26.158 1.00 88.12 214 THR A C 1
ATOM 1731 O O . THR A 1 214 ? -27.447 -4.844 27.131 1.00 88.12 214 THR A O 1
ATOM 1734 N N . MET A 1 215 ? -25.797 -3.834 25.992 1.00 87.06 215 MET A N 1
ATOM 1735 C CA . MET A 1 215 ? -25.640 -2.714 26.923 1.00 87.06 215 MET A CA 1
ATOM 1736 C C . MET A 1 215 ? -26.906 -1.848 26.973 1.00 87.06 215 MET A C 1
ATOM 1738 O O . MET A 1 215 ? -27.382 -1.561 28.063 1.00 87.06 215 MET A O 1
ATOM 1742 N N . LEU A 1 216 ? -27.487 -1.519 25.813 1.00 88.94 216 LEU A N 1
ATOM 1743 C CA . LEU A 1 216 ? -28.735 -0.751 25.707 1.00 88.94 216 LEU A CA 1
ATOM 1744 C C . LEU A 1 216 ? -29.962 -1.491 26.255 1.00 88.94 216 LEU A C 1
ATOM 1746 O O . LEU A 1 216 ? -30.943 -0.855 26.610 1.00 88.94 216 LEU A O 1
ATOM 1750 N N . ALA A 1 217 ? -29.942 -2.825 26.271 1.00 87.75 217 ALA A N 1
ATOM 1751 C CA . ALA A 1 217 ? -31.038 -3.631 26.806 1.00 87.75 217 ALA A CA 1
ATOM 1752 C C . ALA A 1 217 ? -30.992 -3.789 28.336 1.00 87.75 217 ALA A C 1
ATOM 1754 O O . ALA A 1 217 ? -31.982 -4.222 28.925 1.00 87.75 217 ALA A O 1
ATOM 1755 N N . ILE A 1 218 ? -29.836 -3.524 28.954 1.00 82.00 218 ILE A N 1
ATOM 1756 C CA . ILE A 1 218 ? -29.629 -3.597 30.409 1.00 82.00 218 ILE A CA 1
ATOM 1757 C C . ILE A 1 218 ? -29.777 -2.207 31.060 1.00 82.00 218 ILE A C 1
ATOM 1759 O O . ILE A 1 218 ? -30.055 -2.142 32.254 1.00 82.00 218 ILE A O 1
ATOM 1763 N N . GLU A 1 219 ? -29.601 -1.127 30.290 1.00 67.00 219 GLU A N 1
ATOM 1764 C CA . GLU A 1 219 ? -29.888 0.266 30.686 1.00 67.00 219 GLU A CA 1
ATOM 1765 C C . GLU A 1 219 ? -31.399 0.559 30.754 1.00 67.00 219 GLU A C 1
ATOM 1767 O O . GLU A 1 219 ? -31.810 1.272 31.699 1.00 67.00 219 GLU A O 1
#

Sequence (219 aa):
MNLFYESILGLIELLANKLRKNKKVRISILLTSSILLFFDAIILFFYNDNLKDYQLAICIFVMLTSFILLLSSLLAFSEDPVSIKNPFEIELKKLSAEREELKKKVDYEDSNSENNLFNTIQLNLNQTTEYYTINKSQARKSFGVSITAIVAGLITILAGIWFIYLNETITASVISIVSGVLLEIIGGMYFYMYDKSIKQLNYFYGKLEKMQDTMLAIE

pLDDT: mean 85.42, std 8.2, range [54.0, 96.81]

Secondary structure (DSSP, 8-state):
--HHHHHHHHHHHHHHHHHHT-HHHHHHHHHHHHHHHHHHHHHHHHHGGG--HHHHHHHHHHHHHHHHHHHHHHHTT-SSPP-SS-THHHHHHHHHHHHHHHHHHHHH--S-HHHHHHHHHHHHHHHHHHHHHHHHHHHHHHHHHHHHHHHHHHHHHHHHHHHHHTT--HHHHHHHHHHHHHHHHHHHHHHHHHHHHHHHHHHHHHHHHHHHHHHHHH-

Organism: NCBI:txid930114